Protein 2WB0 (pdb70)

Solvent-accessible surface area: 17204 Å² total; per-residue (Å²): 235,96,63,34,100,99,77,0,40,132,6,0,100,55,3,2,61,106,6,151,6,83,106,101,46,33,64,98,6,102,2,78,27,96,43,28,120,6,0,12,26,0,0,81,42,1,13,70,103,90,68,200,63,61,159,45,52,56,16,40,100,110,3,2,18,42,0,0,0,13,0,0,5,2,1,0,7,41,63,2,140,12,121,56,169,141,60,56,22,0,1,0,2,51,8,74,6,118,0,14,121,87,140,41,37,1,21,0,16,42,48,38,80,3,65,90,34,104,22,84,66,157,165,104,70,25,98,48,0,15,2,0,57,80,2,43,112,28,82,18,71,106,27,24,37,133,0,2,2,11,17,2,27,70,1,66,57,0,9,44,0,1,53,1,3,63,20,19,21,76,29,60,70,98,138,40,183,114,27,44,26,36,1,10,6,2,34,51,0,79,21,16,38,110,74,74,59,80,111,11,93,8,23,23,9,11,34,15,31,14,53,42,29,100,130,13,128,148,93,81,39,135,154,37,95,74,140,30,67,20,2,24,16,114,45,25,1,6,0,0,2,27,1,0,37,26,115,200,115,62,77,20,92,7,62,0,0,1,10,9,0,12,41,0,10,33,18,0,78,49,0,1,80,89,40,34,143,141,75,27,198,29,92,9,48,94,20,166,68,42,102,164,13,50,36,100,61,89,97,129,138,136,101,173,104,90,117,111,174,83,100,138,122,248

Structure (mmCIF, N/CA/C/O backbone):
data_2WB0
#
_entry.id   2WB0
#
_cell.length_a   78.290
_cell.length_b   76.660
_cell.length_c   64.690
_cell.angle_alpha   90.00
_cell.angle_beta   90.00
_cell.angle_gamma   90.00
#
_symmetry.space_group_name_H-M   'P 21 21 21'
#
loop_
_entity.id
_entity.type
_entity.pdbx_description
1 polymer 'E2A DNA-BINDING PROTEIN'
2 non-polymer 'ZINC ION'
3 water water
#
loop_
_atom_site.group_PDB
_atom_site.id
_atom_site.type_symbol
_atom_site.label_atom_id
_atom_site.label_alt_id
_atom_site.label_comp_id
_atom_site.label_asym_id
_atom_site.label_entity_id
_atom_site.label_seq_id
_atom_site.pdbx_PDB_ins_code
_atom_site.Cartn_x
_atom_site.Cartn_y
_atom_site.Cartn_z
_atom_site.occupancy
_atom_site.B_iso_or_equiv
_atom_site.auth_seq_id
_atom_site.auth_comp_id
_atom_site.auth_asym_id
_atom_site.auth_atom_id
_atom_site.pdbx_PDB_model_num
ATOM 1 N N . ILE A 1 4 ? 60.770 46.551 29.872 1.00 46.43 177 ILE X N 1
ATOM 2 C CA . ILE A 1 4 ? 60.077 46.775 28.580 1.00 46.15 177 ILE X CA 1
ATOM 3 C C . ILE A 1 4 ? 61.005 46.826 27.330 1.00 44.80 177 ILE X C 1
ATOM 4 O O . ILE A 1 4 ? 62.110 47.420 27.309 1.00 44.92 177 ILE X O 1
ATOM 9 N N . VAL A 1 5 ? 60.520 46.165 26.293 1.00 42.80 178 VAL X N 1
ATOM 10 C CA . VAL A 1 5 ? 61.218 46.017 25.016 1.00 40.50 178 VAL X CA 1
ATOM 11 C C . VAL A 1 5 ? 60.638 47.006 24.016 1.00 38.41 178 VAL X C 1
ATOM 12 O O . VAL A 1 5 ? 59.432 47.311 24.098 1.00 37.94 178 VAL X O 1
ATOM 16 N N . SER A 1 6 ? 61.495 47.563 23.144 1.00 34.66 179 SER X N 1
ATOM 17 C CA . SER A 1 6 ? 61.040 48.377 22.001 1.00 31.81 179 SER X CA 1
ATOM 18 C C . SER A 1 6 ? 60.024 47.567 21.154 1.00 29.55 179 SER X C 1
ATOM 19 O O . SER A 1 6 ? 60.176 46.379 20.966 1.00 27.74 179 SER X O 1
ATOM 22 N N . ALA A 1 7 ? 58.978 48.247 20.704 1.00 28.85 180 ALA X N 1
ATOM 23 C CA . ALA A 1 7 ? 58.037 47.705 19.732 1.00 27.36 180 ALA X CA 1
ATOM 24 C C . ALA A 1 7 ? 58.739 47.065 18.502 1.00 26.55 180 ALA X C 1
ATOM 25 O O . ALA A 1 7 ? 58.450 45.896 18.112 1.00 26.26 180 ALA X O 1
ATOM 27 N N . TRP A 1 8 ? 59.721 47.780 17.929 1.00 25.38 181 TRP X N 1
ATOM 28 C CA . TRP A 1 8 ? 60.510 47.220 16.837 1.00 24.78 181 TRP X CA 1
ATOM 29 C C . TRP A 1 8 ? 61.121 45.846 17.128 1.00 25.78 181 TRP X C 1
ATOM 30 O O . TRP A 1 8 ? 60.973 44.896 16.319 1.00 25.32 181 TRP X O 1
ATOM 41 N N . GLU A 1 9 ? 61.774 45.671 18.284 1.00 25.37 182 GLU X N 1
ATOM 42 C CA . GLU A 1 9 ? 62.324 44.364 18.550 1.00 25.91 182 GLU X CA 1
ATOM 43 C C . GLU A 1 9 ? 61.195 43.283 18.703 1.00 23.60 182 GLU X C 1
ATOM 44 O O . GLU A 1 9 ? 61.368 42.175 18.304 1.00 24.22 182 GLU X O 1
ATOM 50 N N . LYS A 1 10 ? 60.068 43.659 19.280 1.00 25.60 183 LYS X N 1
ATOM 51 C CA . LYS A 1 10 ? 58.972 42.702 19.508 1.00 25.59 183 LYS X CA 1
ATOM 52 C C . LYS A 1 10 ? 58.407 42.260 18.128 1.00 25.85 183 LYS X C 1
ATOM 53 O O . LYS A 1 10 ? 58.290 41.055 17.842 1.00 27.92 183 LYS X O 1
ATOM 59 N N . GLY A 1 11 ? 58.150 43.238 17.249 1.00 26.06 184 GLY X N 1
ATOM 60 C CA . GLY A 1 11 ? 57.807 42.976 15.827 1.00 23.07 184 GLY X CA 1
ATOM 61 C C . GLY A 1 11 ? 58.780 42.064 15.145 1.00 23.76 184 GLY X C 1
ATOM 62 O O . GLY A 1 11 ? 58.388 41.076 14.460 1.00 24.53 184 GLY X O 1
ATOM 63 N N . MET A 1 12 ? 60.069 42.377 15.275 1.00 22.50 185 MET X N 1
ATOM 64 C 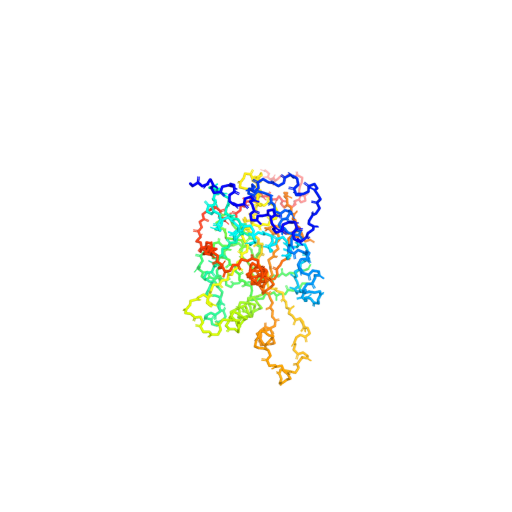CA . MET A 1 12 ? 61.088 41.623 14.565 1.00 22.94 185 MET X CA 1
ATOM 65 C C . MET A 1 12 ? 61.063 40.153 14.991 1.00 23.11 185 MET X C 1
ATOM 66 O O . MET A 1 12 ? 61.264 39.263 14.190 1.00 23.52 185 MET X O 1
ATOM 71 N N . GLU A 1 13 ? 60.876 39.918 16.281 1.00 23.86 186 GLU X N 1
ATOM 72 C CA . GLU A 1 13 ? 60.860 38.557 16.796 1.00 23.92 186 GLU X CA 1
ATOM 73 C C . GLU A 1 13 ? 59.719 37.713 16.187 1.00 22.39 186 GLU X C 1
ATOM 74 O O . GLU A 1 13 ? 59.950 36.573 15.693 1.00 23.43 186 GLU X O 1
ATOM 80 N N . ALA A 1 14 ? 58.538 38.281 16.219 1.00 22.33 187 ALA X N 1
ATOM 81 C CA . ALA A 1 14 ? 57.300 37.639 15.699 1.00 22.93 187 ALA X CA 1
ATOM 82 C C . ALA A 1 14 ? 57.493 37.335 14.210 1.00 23.04 187 ALA X C 1
ATOM 83 O O . ALA A 1 14 ? 57.213 36.193 13.731 1.00 24.28 187 ALA X O 1
ATOM 85 N N . ALA A 1 15 ? 58.090 38.295 13.488 1.00 23.34 188 ALA X N 1
ATOM 86 C CA . ALA A 1 15 ? 58.218 38.186 12.038 1.00 22.68 188 ALA X CA 1
ATOM 87 C C . ALA A 1 15 ? 59.235 37.118 11.735 1.00 23.58 188 ALA X C 1
ATOM 88 O O . ALA A 1 15 ? 59.042 36.265 10.863 1.00 21.58 188 ALA X O 1
ATOM 90 N N . ARG A 1 16 ? 60.317 37.084 12.501 1.00 24.59 189 ARG X N 1
ATOM 91 C CA . ARG A 1 16 ? 61.295 36.046 12.272 1.00 26.28 189 ARG X CA 1
ATOM 92 C C . ARG A 1 16 ? 60.745 34.646 12.614 1.00 24.46 189 ARG X C 1
ATOM 93 O O . ARG A 1 16 ? 61.020 33.685 11.905 1.00 25.34 189 ARG X O 1
ATOM 101 N N . ALA A 1 17 ? 59.943 34.552 13.661 1.00 25.71 190 ALA X N 1
ATOM 102 C CA . ALA A 1 17 ? 59.300 33.267 14.034 1.00 25.56 190 ALA X CA 1
ATOM 103 C C . ALA A 1 17 ? 58.488 32.702 12.840 1.00 24.91 190 ALA X C 1
ATOM 104 O O . ALA A 1 17 ? 58.634 31.551 12.4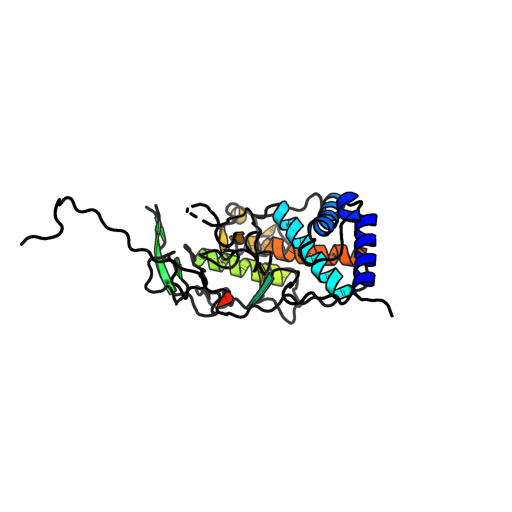21 1.00 24.22 190 ALA X O 1
ATOM 106 N N . LEU A 1 18 ? 57.638 33.570 12.279 1.00 24.15 191 LEU X N 1
ATOM 107 C CA . LEU A 1 18 ? 56.918 33.271 11.050 1.00 24.37 191 LEU X CA 1
ATOM 108 C C . LEU A 1 18 ? 57.791 32.891 9.903 1.00 23.77 191 LEU X C 1
ATOM 109 O O . LEU A 1 18 ? 57.563 31.888 9.234 1.00 25.26 191 LEU X O 1
ATOM 114 N N . MET A 1 19 ? 58.845 33.654 9.646 1.00 24.68 192 MET X N 1
ATOM 115 C CA . MET A 1 19 ? 59.667 33.422 8.480 1.00 23.09 192 MET X CA 1
ATOM 116 C C . MET A 1 19 ? 60.471 32.143 8.673 1.00 25.35 192 MET X C 1
ATOM 117 O O . MET A 1 19 ? 60.817 31.457 7.687 1.00 25.08 192 MET X O 1
ATOM 122 N N . ASP A 1 20 ? 60.810 31.840 9.935 1.00 25.47 193 ASP X N 1
ATOM 123 C CA . ASP A 1 20 ? 61.565 30.595 10.179 1.00 27.65 193 ASP X CA 1
ATOM 124 C C . ASP A 1 20 ? 60.604 29.411 9.912 1.00 27.65 193 ASP X C 1
ATOM 125 O O . ASP A 1 20 ? 60.907 28.550 9.104 1.00 29.45 193 ASP X O 1
ATOM 130 N N . LYS A 1 21 ? 59.443 29.424 10.573 1.00 28.69 194 LYS X N 1
ATOM 131 C CA . LYS A 1 21 ? 58.449 28.343 10.492 1.00 28.57 194 LYS X CA 1
ATOM 132 C C . LYS A 1 21 ? 58.039 28.051 9.050 1.00 29.45 194 LYS X C 1
ATOM 133 O O . LYS A 1 21 ? 57.863 26.891 8.649 1.00 30.20 194 LYS X O 1
ATOM 139 N N . TYR A 1 22 ? 57.910 29.098 8.243 1.00 28.72 195 TYR X N 1
ATOM 140 C CA . TYR A 1 22 ? 57.505 28.930 6.851 1.00 28.97 195 TYR X CA 1
ATOM 141 C C . TYR A 1 22 ? 58.643 28.904 5.839 1.00 29.91 195 TYR X C 1
ATOM 142 O O . TYR A 1 22 ? 58.411 29.005 4.626 1.00 29.47 195 TYR X O 1
ATOM 151 N N . HIS A 1 23 ? 59.877 28.725 6.344 1.00 30.25 196 HIS X N 1
ATOM 152 C CA . HIS A 1 23 ? 61.054 28.479 5.499 1.00 32.60 196 HIS X CA 1
ATOM 153 C C . HIS A 1 23 ? 61.218 29.537 4.430 1.00 32.07 196 HIS X C 1
ATOM 154 O O . HIS A 1 23 ? 61.424 29.215 3.254 1.00 31.85 196 HIS X O 1
ATOM 161 N N . VAL A 1 24 ? 61.085 30.813 4.817 1.00 32.12 197 VAL X N 1
ATOM 162 C CA . VAL A 1 24 ? 61.291 31.837 3.799 1.00 31.44 197 VAL X CA 1
ATOM 163 C C . VAL A 1 24 ? 62.774 31.944 3.444 1.00 32.10 197 VAL X C 1
ATOM 164 O O . VAL A 1 24 ? 63.642 31.754 4.314 1.00 31.47 197 VAL X O 1
ATOM 168 N N . ASP A 1 25 ? 63.031 32.229 2.163 1.00 32.11 198 ASP X N 1
ATOM 169 C CA . ASP A 1 25 ? 64.367 32.416 1.598 1.00 33.44 198 ASP X CA 1
ATOM 170 C C . ASP A 1 25 ? 65.380 33.131 2.523 1.00 32.96 198 ASP X C 1
ATOM 171 O O . ASP A 1 25 ? 65.032 34.095 3.210 1.00 31.64 198 ASP X O 1
ATOM 176 N N . ASN A 1 26 ? 66.638 32.703 2.526 1.00 33.18 199 ASN X N 1
ATOM 177 C CA . ASN A 1 26 ? 67.505 33.168 3.613 1.00 34.07 199 ASN X CA 1
ATOM 178 C C . ASN A 1 26 ? 67.860 34.656 3.493 1.00 32.93 199 ASN X C 1
ATOM 179 O O . ASN A 1 26 ? 67.986 35.350 4.506 1.00 33.66 199 ASN X O 1
ATOM 184 N N . ASP A 1 27 ? 68.042 35.115 2.267 1.00 31.93 200 ASP X N 1
ATOM 185 C CA . ASP A 1 27 ? 68.332 36.512 2.048 1.00 33.28 200 ASP X CA 1
ATOM 186 C C . ASP A 1 27 ? 67.180 37.408 2.475 1.00 31.45 200 ASP X C 1
ATOM 187 O O . ASP A 1 27 ? 67.387 38.427 3.160 1.00 31.74 200 ASP X O 1
ATOM 192 N N . LEU A 1 28 ? 65.963 37.011 2.100 1.00 29.59 201 LEU X N 1
ATOM 193 C CA . LEU A 1 28 ? 64.771 37.775 2.500 1.00 27.47 201 LEU X CA 1
ATOM 194 C C . LEU A 1 28 ? 64.738 37.823 4.023 1.00 26.43 201 LEU X C 1
ATOM 195 O O . LEU A 1 28 ? 64.461 38.852 4.593 1.00 24.50 201 LEU X O 1
ATOM 200 N N . LYS A 1 29 ? 65.084 36.715 4.683 1.00 26.32 202 LYS X N 1
ATOM 201 C CA . LYS A 1 29 ? 65.074 36.695 6.151 1.00 27.21 202 LYS X CA 1
ATOM 202 C C . LYS A 1 29 ? 66.142 37.624 6.726 1.00 26.49 202 LYS X C 1
ATOM 203 O O . LYS A 1 29 ? 65.878 38.352 7.661 1.00 26.15 202 LYS X O 1
ATOM 209 N N . ALA A 1 30 ? 67.340 37.543 6.156 1.00 27.75 203 ALA X N 1
ATOM 210 C CA . ALA A 1 30 ? 68.535 38.246 6.667 1.00 27.98 203 ALA X CA 1
ATOM 211 C C . ALA A 1 30 ? 68.279 39.741 6.591 1.00 28.36 203 ALA X C 1
ATOM 212 O O . ALA A 1 30 ? 68.613 40.508 7.512 1.00 28.92 203 ALA X O 1
ATOM 214 N N . ASN A 1 31 ? 67.680 40.150 5.469 1.00 27.27 204 ASN X N 1
ATOM 215 C CA . ASN A 1 31 ? 67.525 41.559 5.182 1.00 26.43 204 ASN X CA 1
ATOM 216 C C . ASN A 1 31 ? 66.275 42.191 5.740 1.00 25.15 204 ASN X C 1
ATOM 217 O O . ASN A 1 31 ? 66.177 43.407 5.744 1.00 24.49 204 ASN X O 1
ATOM 222 N N . PHE A 1 32 ? 65.326 41.392 6.237 1.00 23.50 205 PHE X N 1
ATOM 223 C CA . PHE A 1 32 ? 64.097 41.982 6.774 1.00 22.18 205 PHE X CA 1
ATOM 224 C C . PHE A 1 32 ? 64.353 42.851 8.033 1.00 21.98 205 PHE X C 1
ATOM 225 O O . PHE A 1 32 ? 65.044 42.415 8.974 1.00 21.26 205 PHE X O 1
ATOM 233 N N . LYS A 1 33 ? 63.754 44.036 8.089 1.00 19.59 206 LYS X N 1
ATOM 234 C CA . LYS A 1 33 ? 63.957 45.018 9.177 1.00 20.80 206 LYS X CA 1
ATOM 235 C C . LYS A 1 33 ? 62.633 45.638 9.599 1.00 18.89 206 LYS X C 1
ATOM 236 O O . LYS A 1 33 ? 62.595 46.712 10.205 1.00 20.17 206 LYS X O 1
ATOM 242 N N . LEU A 1 34 ? 61.532 44.936 9.322 1.00 19.20 207 LEU X N 1
ATOM 243 C CA . LEU A 1 34 ? 60.203 45.409 9.695 1.00 17.18 207 LEU X CA 1
ATOM 244 C C . LEU A 1 34 ? 59.910 46.819 9.147 1.00 16.15 207 LEU X C 1
ATOM 245 O O . LEU A 1 34 ? 59.181 47.568 9.742 1.00 15.35 207 LEU X O 1
ATOM 250 N N . LEU A 1 35 ? 60.496 47.179 8.012 1.00 14.33 208 LEU X N 1
ATOM 251 C CA . LEU A 1 35 ? 60.298 48.499 7.462 1.00 15.69 208 LEU X CA 1
ATOM 252 C C . LEU A 1 35 ? 59.073 48.512 6.549 1.00 16.71 208 LEU X C 1
ATOM 253 O O . LEU A 1 35 ? 58.713 47.471 6.011 1.00 17.55 208 LEU X O 1
ATOM 258 N N . PRO A 1 36 ? 58.467 49.689 6.364 1.00 18.70 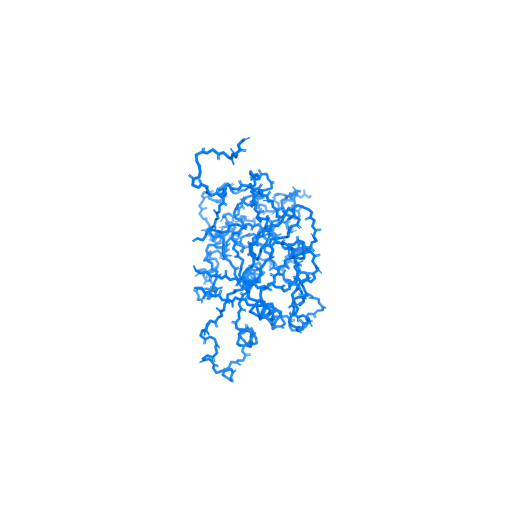209 PRO X N 1
ATOM 259 C CA . PRO A 1 36 ? 57.130 49.694 5.748 1.00 20.32 209 PRO X CA 1
ATOM 260 C C . PRO A 1 36 ? 57.092 49.148 4.312 1.00 20.57 209 PRO X C 1
ATOM 261 O O . PRO A 1 36 ? 56.106 48.542 3.953 1.00 20.65 209 PRO X O 1
ATOM 265 N N . ASP A 1 37 ? 58.155 49.301 3.523 1.00 21.39 210 ASP X N 1
ATOM 266 C CA . ASP A 1 37 ? 58.146 48.758 2.133 1.00 23.43 210 ASP X CA 1
ATOM 267 C C . ASP A 1 37 ? 58.624 47.299 2.040 1.00 21.64 210 ASP X C 1
ATOM 268 O O . ASP A 1 37 ? 58.675 46.692 0.958 1.00 21.20 210 ASP X O 1
ATOM 273 N N . GLN A 1 38 ? 59.024 46.734 3.180 1.00 20.14 211 GLN X N 1
ATOM 274 C CA . GLN A 1 38 ? 59.418 45.333 3.229 1.00 20.01 211 GLN X CA 1
ATOM 275 C C . GLN A 1 38 ? 58.234 44.378 3.332 1.00 20.78 211 GLN X C 1
ATOM 276 O O . GLN A 1 38 ? 57.837 43.935 4.455 1.00 21.07 211 GLN X O 1
ATOM 282 N N . VAL A 1 39 ? 57.701 44.035 2.169 1.00 20.42 212 VAL X N 1
ATOM 283 C CA . VAL A 1 39 ? 56.514 43.163 2.112 1.00 22.71 212 VAL X CA 1
ATOM 284 C C . VAL A 1 39 ? 56.779 41.772 1.500 1.00 21.40 212 VAL X C 1
ATOM 285 O O . VAL A 1 39 ? 56.101 40.793 1.861 1.00 20.93 212 VAL X O 1
ATOM 289 N N . GLU A 1 40 ? 57.803 41.682 0.670 1.00 21.57 213 GLU X N 1
ATOM 290 C CA . GLU A 1 40 ? 58.179 40.434 -0.005 1.00 22.29 213 GLU X CA 1
ATOM 291 C C . GLU A 1 40 ? 58.348 39.258 0.939 1.00 22.00 213 GLU X C 1
ATOM 292 O O . GLU A 1 40 ? 57.813 38.180 0.670 1.00 20.33 213 GLU X O 1
ATOM 298 N N . ALA A 1 41 ? 59.087 39.434 2.030 1.00 20.87 214 ALA X N 1
ATOM 299 C CA . ALA A 1 41 ? 59.265 38.315 2.992 1.00 19.89 214 ALA X CA 1
ATOM 300 C C . ALA A 1 41 ? 57.941 37.855 3.683 1.00 19.84 214 ALA X C 1
ATOM 301 O O . ALA A 1 41 ? 57.725 36.670 3.945 1.00 20.94 214 ALA X O 1
ATOM 303 N N . LEU A 1 42 ? 57.033 38.781 3.902 1.00 18.90 215 LEU X N 1
ATOM 304 C CA . LEU A 1 42 ? 55.782 38.468 4.518 1.00 19.50 215 LEU X CA 1
ATOM 305 C C . LEU A 1 42 ? 54.841 37.829 3.468 1.00 19.66 215 LEU X C 1
ATOM 306 O O . LEU A 1 42 ? 54.064 36.902 3.782 1.00 17.17 215 LEU X O 1
ATOM 311 N N . ALA A 1 43 ? 54.935 38.289 2.237 1.00 20.75 216 ALA X N 1
ATOM 312 C CA . ALA A 1 43 ? 54.194 37.645 1.151 1.00 21.39 216 ALA X CA 1
ATOM 313 C C . ALA A 1 43 ? 54.696 36.180 0.959 1.00 22.54 216 ALA X C 1
ATOM 314 O O . ALA A 1 43 ? 53.903 35.278 0.662 1.00 20.43 216 ALA X O 1
ATOM 316 N N . ALA A 1 44 ? 56.001 35.962 1.146 1.00 22.19 217 ALA X N 1
ATOM 317 C CA . ALA A 1 44 ? 56.587 34.602 1.040 1.00 22.54 217 ALA X CA 1
ATOM 318 C C . ALA A 1 44 ? 56.082 33.682 2.168 1.00 22.65 217 ALA X C 1
ATOM 319 O O . ALA A 1 44 ? 55.794 32.497 1.941 1.00 21.98 217 ALA X O 1
ATOM 321 N N . VAL A 1 45 ? 55.888 34.233 3.364 1.00 20.77 218 VAL X N 1
ATOM 322 C CA . VAL A 1 45 ? 55.177 33.497 4.399 1.00 20.90 218 VAL X CA 1
ATOM 323 C C . VAL A 1 45 ? 53.765 33.054 3.923 1.00 21.67 218 VAL X C 1
ATOM 324 O O . VAL A 1 45 ? 53.355 31.841 3.993 1.00 20.64 218 VAL X O 1
ATOM 328 N N . CYS A 1 46 ? 53.029 34.027 3.386 1.00 21.22 219 CYS X N 1
ATOM 329 C CA . CYS A 1 46 ? 51.663 33.748 3.032 1.00 20.04 219 CYS X CA 1
ATOM 330 C C . CYS A 1 46 ? 51.613 32.708 1.887 1.00 21.53 219 CYS X C 1
ATOM 331 O O . CYS A 1 46 ? 50.777 31.809 1.907 1.00 22.05 219 CYS X O 1
ATOM 334 N N . LYS A 1 47 ? 52.462 32.883 0.869 1.00 21.39 220 LYS X N 1
ATOM 335 C CA . LYS A 1 47 ? 52.438 32.025 -0.305 1.00 23.98 220 LYS X CA 1
ATOM 336 C C . LYS A 1 47 ? 52.803 30.606 0.133 1.00 24.54 220 LYS X C 1
ATOM 337 O O . LYS A 1 47 ? 52.204 29.613 -0.284 1.00 24.00 220 LYS X O 1
ATOM 343 N N . THR A 1 48 ? 53.790 30.506 1.016 1.00 24.28 221 THR X N 1
ATOM 344 C CA . THR A 1 48 ? 54.148 29.205 1.560 1.00 25.78 221 THR X CA 1
ATOM 345 C C . THR A 1 48 ? 52.969 28.548 2.308 1.00 25.06 221 THR X C 1
ATOM 346 O O . THR A 1 48 ? 52.680 27.346 2.078 1.00 23.79 221 THR X O 1
ATOM 350 N N . TRP A 1 49 ? 52.256 29.332 3.132 1.00 23.74 222 TRP X N 1
ATOM 351 C CA . TRP A 1 49 ? 51.105 28.809 3.876 1.00 24.11 222 TRP X CA 1
ATOM 352 C C . TRP A 1 49 ? 49.950 28.367 2.914 1.00 24.54 222 TRP X C 1
ATOM 353 O O . TRP A 1 49 ? 49.297 27.312 3.094 1.00 25.57 222 TRP X O 1
ATOM 364 N N . LEU A 1 50 ? 49.745 29.152 1.869 1.00 24.92 223 LEU X N 1
ATOM 365 C CA . LEU A 1 50 ? 48.798 28.801 0.793 1.00 25.00 223 LEU X CA 1
ATOM 366 C C . LEU A 1 50 ? 49.182 27.480 0.089 1.00 26.51 223 LEU X C 1
ATOM 367 O O . LEU A 1 50 ? 48.352 26.589 -0.008 1.00 26.61 223 LEU X O 1
ATOM 372 N N . ASN A 1 51 ? 50.422 27.395 -0.405 1.00 27.07 224 ASN X N 1
ATOM 373 C CA . ASN A 1 51 ? 50.980 26.224 -1.062 1.00 29.55 224 ASN X CA 1
ATOM 374 C C . ASN A 1 51 ? 50.751 24.985 -0.212 1.00 31.89 224 ASN X C 1
ATOM 375 O O . ASN A 1 51 ? 50.660 23.866 -0.735 1.00 32.09 224 ASN X O 1
ATOM 380 N N . GLU A 1 52 ? 50.649 25.203 1.102 1.00 34.23 225 GLU X N 1
ATOM 381 C CA . GLU A 1 52 ? 50.705 24.123 2.098 1.00 36.20 225 GLU X CA 1
ATOM 382 C C . GLU A 1 52 ? 49.290 23.779 2.569 1.00 36.41 225 GLU X C 1
ATOM 383 O O . GLU A 1 52 ? 48.897 22.596 2.614 1.00 37.46 225 GLU X O 1
ATOM 389 N N . GLU A 1 53 ? 48.499 24.805 2.846 1.00 35.84 226 GLU X N 1
ATOM 390 C CA . GLU A 1 53 ? 47.143 24.631 3.362 1.00 34.84 226 GLU X CA 1
ATOM 391 C C . GLU A 1 53 ? 45.987 24.863 2.361 1.00 33.53 226 GLU X C 1
ATOM 392 O O . GLU A 1 53 ? 44.836 24.492 2.634 1.00 32.27 226 GLU X O 1
ATOM 398 N N . HIS A 1 54 ? 46.260 25.477 1.215 1.00 31.61 227 HIS X N 1
ATOM 399 C CA . HIS A 1 54 ? 45.160 25.906 0.353 1.00 29.85 227 HIS X CA 1
ATOM 400 C C . HIS A 1 54 ? 45.500 25.823 -1.089 1.00 27.60 227 HIS X C 1
ATOM 401 O O . HIS A 1 54 ? 45.173 26.727 -1.878 1.00 25.51 227 HIS X O 1
ATOM 408 N N . ARG A 1 55 ? 46.070 24.695 -1.460 1.00 25.59 228 ARG X N 1
ATOM 409 C CA . ARG A 1 55 ? 46.523 24.499 -2.826 1.00 25.96 228 ARG X CA 1
ATOM 410 C C . ARG A 1 55 ? 45.443 24.588 -3.869 1.00 24.91 228 ARG X C 1
ATOM 411 O O . ARG A 1 55 ? 45.721 24.880 -5.030 1.00 23.43 228 ARG X O 1
ATOM 419 N N . GLY A 1 56 ? 44.227 24.298 -3.471 1.00 23.35 229 GLY X N 1
ATOM 420 C CA . GLY A 1 56 ? 43.177 24.301 -4.460 1.00 23.37 229 GLY X CA 1
ATOM 421 C C . GLY A 1 56 ? 42.425 25.620 -4.504 1.00 21.74 229 GLY X C 1
ATOM 422 O O . GLY A 1 56 ? 41.385 25.695 -5.147 1.00 21.44 229 GLY X O 1
ATOM 423 N N . LEU A 1 57 ? 42.964 26.680 -3.891 1.00 21.16 230 LEU X N 1
ATOM 424 C CA . LEU A 1 57 ? 42.178 27.947 -3.775 1.00 21.85 230 LEU X CA 1
ATOM 425 C C . LEU A 1 57 ? 41.911 28.448 -5.186 1.00 21.04 230 LEU X C 1
ATOM 426 O O . LEU A 1 57 ? 42.818 28.467 -5.974 1.00 20.44 230 LEU X O 1
ATOM 431 N N . GLN A 1 58 ? 40.675 28.834 -5.491 1.00 21.66 231 GLN X N 1
ATOM 432 C CA . GLN A 1 58 ? 40.286 29.325 -6.799 1.00 23.62 231 GLN X CA 1
ATOM 433 C C . GLN A 1 58 ? 40.178 30.856 -6.752 1.00 21.00 231 GLN X C 1
ATOM 434 O O . GLN A 1 58 ? 39.466 31.392 -5.909 1.00 23.46 231 GLN X O 1
ATOM 440 N N . LEU A 1 59 ? 40.945 31.546 -7.581 1.00 17.91 232 LEU X N 1
ATOM 441 C CA . LEU A 1 59 ? 40.880 33.018 -7.628 1.00 17.08 232 LEU X CA 1
ATOM 442 C C . LEU A 1 59 ? 39.995 33.371 -8.816 1.00 18.10 232 LEU X C 1
ATOM 443 O O . LEU A 1 59 ? 39.949 32.566 -9.776 1.00 18.65 232 LEU X O 1
ATOM 448 N N . THR A 1 60 ? 39.349 34.547 -8.804 1.00 15.62 233 THR X N 1
ATOM 449 C CA . THR A 1 60 ? 38.429 34.886 -9.908 1.00 15.96 233 THR X CA 1
ATOM 450 C C . THR A 1 60 ? 38.728 36.318 -10.280 1.00 15.76 233 THR X C 1
ATOM 451 O O . THR A 1 60 ? 38.536 37.221 -9.425 1.00 15.16 233 THR X O 1
ATOM 455 N N . PHE A 1 61 ? 39.261 36.512 -11.496 1.00 15.43 234 PHE X N 1
ATOM 456 C CA . PHE A 1 61 ? 39.746 37.845 -11.934 1.00 15.98 234 PHE X CA 1
ATOM 457 C C . PHE A 1 61 ? 40.747 38.443 -10.934 1.00 16.36 234 PHE X C 1
ATOM 458 O O . PHE A 1 61 ? 40.721 39.705 -10.664 1.00 19.19 234 PHE X O 1
ATOM 466 N N . THR A 1 62 ? 41.612 37.614 -10.392 1.00 14.70 235 THR X N 1
ATOM 467 C CA . THR A 1 62 ? 42.626 38.102 -9.474 1.00 13.34 235 THR X CA 1
ATOM 468 C C . THR A 1 62 ? 43.903 37.423 -9.924 1.00 14.66 235 THR X C 1
ATOM 469 O O . THR A 1 62 ? 43.865 36.236 -10.232 1.00 14.66 235 THR X O 1
ATOM 473 N N . SER A 1 63 ? 45.013 38.151 -9.980 1.00 14.21 236 SER X N 1
ATOM 474 C CA . SER A 1 63 ? 46.276 37.470 -10.312 1.00 15.91 236 SER X CA 1
ATOM 475 C C . SER A 1 63 ? 46.879 36.877 -9.070 1.00 16.18 236 SER X C 1
ATOM 476 O O . SER A 1 63 ? 46.673 37.409 -7.945 1.00 15.04 236 SER X O 1
ATOM 479 N N . ASN A 1 64 ? 47.567 35.755 -9.227 1.00 14.08 237 ASN X N 1
ATOM 480 C CA . ASN A 1 64 ? 48.191 35.077 -8.050 1.00 14.68 237 ASN X CA 1
ATOM 481 C C . ASN A 1 64 ? 49.107 36.005 -7.273 1.00 13.29 237 ASN X C 1
ATOM 482 O O . ASN A 1 64 ? 49.095 36.034 -6.049 1.00 12.74 237 ASN X O 1
ATOM 487 N N . LYS A 1 65 ? 49.876 36.794 -8.000 1.00 14.37 238 LYS X N 1
ATOM 488 C CA . LYS A 1 65 ? 50.826 37.727 -7.416 1.00 14.75 238 LYS X CA 1
ATOM 489 C C . LYS A 1 65 ? 50.104 38.762 -6.597 1.00 15.41 238 LYS X C 1
ATOM 490 O O . LYS A 1 65 ? 50.529 39.069 -5.461 1.00 16.50 238 LYS X O 1
ATOM 496 N N . THR A 1 66 ? 49.001 39.302 -7.145 1.00 15.60 239 THR X N 1
ATOM 497 C CA . THR A 1 66 ? 48.299 40.346 -6.427 1.00 14.77 239 THR X CA 1
ATOM 498 C C . THR A 1 66 ? 47.654 39.745 -5.185 1.00 15.13 239 THR X C 1
ATOM 499 O O . THR A 1 66 ? 47.652 40.388 -4.169 1.00 15.34 239 THR X O 1
ATOM 503 N N . PHE A 1 67 ? 47.089 38.541 -5.275 1.00 13.69 240 PHE X N 1
ATOM 504 C CA . PHE A 1 67 ? 46.473 37.947 -4.083 1.00 14.36 240 PHE X CA 1
ATOM 505 C C . PHE A 1 67 ? 47.528 37.811 -2.912 1.00 16.10 240 PHE X C 1
ATOM 506 O O . PHE A 1 67 ? 47.299 38.223 -1.733 1.00 15.31 240 PHE X O 1
ATOM 514 N N . VAL A 1 68 ? 48.675 37.250 -3.244 1.00 17.00 241 VAL X N 1
ATOM 515 C CA . VAL A 1 68 ? 49.743 37.047 -2.251 1.00 18.39 241 VAL X CA 1
ATOM 516 C C . VAL A 1 68 ? 50.304 38.360 -1.694 1.00 18.52 241 VAL X C 1
ATOM 517 O O . VAL A 1 68 ? 50.635 38.485 -0.479 1.00 18.21 241 VAL X O 1
ATOM 521 N N . THR A 1 69 ? 50.473 39.327 -2.580 1.00 19.07 242 THR X N 1
ATOM 522 C CA . THR A 1 69 ? 50.914 40.669 -2.139 1.00 20.08 242 THR X CA 1
ATOM 523 C C . THR A 1 69 ? 49.944 41.303 -1.162 1.00 18.64 242 THR X C 1
ATOM 524 O O . THR A 1 69 ? 50.360 41.907 -0.158 1.00 18.60 242 THR X O 1
ATOM 528 N N . MET A 1 70 ? 48.643 41.136 -1.422 1.00 17.28 243 MET X N 1
ATOM 529 C CA . MET A 1 70 ? 47.702 41.710 -0.499 1.00 15.16 243 MET X CA 1
ATOM 530 C C . MET A 1 70 ? 47.713 40.946 0.819 1.00 14.58 243 MET X C 1
ATOM 531 O O . MET A 1 70 ? 47.597 41.557 1.872 1.00 13.93 243 MET X O 1
ATOM 536 N N . MET A 1 71 ? 47.748 39.626 0.782 1.00 13.43 244 MET X N 1
ATOM 537 C CA . MET A 1 71 ? 47.899 38.923 2.041 1.00 14.70 244 MET X CA 1
ATOM 538 C C . MET A 1 71 ? 49.140 39.462 2.811 1.00 14.67 244 MET X C 1
ATOM 539 O O . MET A 1 71 ? 49.098 39.634 4.039 1.00 14.10 244 MET X O 1
ATOM 544 N N . GLY A 1 72 ? 50.217 39.683 2.068 1.00 13.52 245 GLY X N 1
ATOM 545 C CA . GLY A 1 72 ? 51.445 40.257 2.651 1.00 14.30 245 GLY X CA 1
ATOM 546 C C . GLY A 1 72 ? 51.200 41.571 3.372 1.00 14.33 245 GLY X C 1
ATOM 547 O O . GLY A 1 72 ? 51.679 41.793 4.502 1.00 15.57 245 GLY X O 1
ATOM 548 N N . ARG A 1 73 ? 50.459 42.463 2.749 1.00 14.57 246 ARG X N 1
ATOM 549 C CA . ARG A 1 73 ? 50.143 43.704 3.404 1.00 14.95 246 ARG X CA 1
ATOM 550 C C . ARG A 1 73 ? 49.284 43.513 4.654 1.00 15.98 246 ARG X C 1
ATOM 551 O O . ARG A 1 73 ? 49.422 44.255 5.653 1.00 16.07 246 ARG X O 1
ATOM 559 N N . PHE A 1 74 ? 48.334 42.580 4.589 1.00 15.35 247 PHE X N 1
ATOM 560 C CA . PHE A 1 74 ? 47.490 42.364 5.760 1.00 16.12 247 PHE X CA 1
ATOM 561 C C . PHE A 1 74 ? 48.300 41.745 6.877 1.00 14.95 247 PHE X C 1
ATOM 562 O O . PHE A 1 74 ? 48.113 42.107 8.010 1.00 17.10 247 PHE X O 1
ATOM 570 N N . LEU A 1 75 ? 49.201 40.839 6.546 1.00 17.10 248 LEU X N 1
ATOM 571 C CA . LEU A 1 75 ? 50.054 40.214 7.545 1.00 16.33 248 LEU X CA 1
ATOM 572 C C . LEU A 1 75 ? 50.945 41.287 8.181 1.00 16.98 248 LEU X C 1
ATOM 573 O O . LEU A 1 75 ? 51.063 41.408 9.404 1.00 17.09 248 LEU X O 1
ATOM 578 N N . GLN A 1 76 ? 51.544 42.087 7.328 1.00 16.28 249 GLN X N 1
ATOM 579 C CA . GLN A 1 76 ? 52.231 43.286 7.794 1.00 15.89 249 GLN X CA 1
ATOM 580 C C . GLN A 1 76 ? 51.422 44.128 8.753 1.00 15.59 249 GLN X C 1
ATOM 581 O O . GLN A 1 76 ? 51.930 44.563 9.791 1.00 15.97 249 GLN X O 1
ATOM 587 N N . ALA A 1 77 ? 50.167 44.387 8.437 1.00 14.57 250 ALA X N 1
ATOM 588 C CA . ALA A 1 77 ? 49.383 45.199 9.320 1.00 14.69 250 ALA X CA 1
ATOM 589 C C . ALA A 1 77 ? 49.168 44.527 10.685 1.00 16.37 250 ALA X C 1
ATOM 590 O O . ALA A 1 77 ? 49.093 45.222 11.728 1.00 15.95 250 ALA X O 1
ATOM 592 N N . TYR A 1 78 ? 48.998 43.204 10.666 1.00 17.50 251 TYR X N 1
ATOM 593 C CA . TYR A 1 78 ? 48.752 42.473 11.945 1.00 18.68 251 TYR X CA 1
ATOM 594 C C . TYR A 1 78 ? 50.022 42.443 12.790 1.00 20.38 251 TYR X C 1
ATOM 595 O O . TYR A 1 78 ? 49.969 42.648 14.014 1.00 19.89 251 TYR X O 1
ATOM 604 N N . LEU A 1 79 ? 51.152 42.273 12.139 1.00 19.74 252 LEU X N 1
ATOM 605 C CA . LEU A 1 79 ? 52.442 42.292 12.821 1.00 22.63 252 LEU X CA 1
ATOM 606 C C . LEU A 1 79 ? 52.737 43.647 13.446 1.00 22.89 252 LEU X C 1
ATOM 607 O O . LEU A 1 79 ? 53.104 43.726 14.624 1.00 21.25 252 LEU X O 1
ATOM 612 N N . GLN A 1 80 ? 52.496 44.727 12.698 1.00 21.59 253 GLN X N 1
ATOM 613 C CA . GLN A 1 80 ? 52.625 46.077 13.238 1.00 21.34 253 GLN X CA 1
ATOM 614 C C . GLN A 1 80 ? 51.687 46.302 14.435 1.00 23.42 253 GLN X C 1
ATOM 615 O O . GLN A 1 80 ? 52.123 46.809 15.493 1.00 23.41 253 GLN X O 1
ATOM 621 N N . SER A 1 81 ? 50.402 45.950 14.279 1.00 24.20 254 SER X N 1
ATOM 622 C CA . SER A 1 81 ? 49.462 46.010 15.384 1.00 26.29 254 SER X CA 1
ATOM 623 C C . SER A 1 81 ? 49.929 45.175 16.600 1.00 25.75 254 SER X C 1
ATOM 624 O O . SER A 1 81 ? 49.923 45.696 17.695 1.00 27.45 254 SER X O 1
ATOM 627 N N . PHE A 1 82 ? 50.363 43.927 16.391 1.00 25.44 255 PHE X N 1
ATOM 628 C CA . PHE A 1 82 ? 50.823 43.049 17.477 1.00 25.72 255 PHE X CA 1
ATOM 629 C C . PHE A 1 82 ? 51.929 43.760 18.282 1.00 27.09 255 PHE X C 1
ATOM 630 O O . PHE A 1 82 ? 51.865 43.883 19.544 1.00 25.59 255 PHE X O 1
ATOM 638 N N . ALA A 1 83 ? 52.945 44.181 17.526 1.00 26.14 256 ALA X N 1
ATOM 639 C CA . ALA A 1 83 ? 54.166 44.828 18.075 1.00 27.29 256 ALA X CA 1
ATOM 640 C C . ALA A 1 83 ? 53.973 46.268 18.575 1.00 27.22 256 ALA X C 1
ATOM 641 O O . ALA A 1 83 ? 54.839 46.807 19.274 1.00 28.29 256 ALA X O 1
ATOM 643 N N . GLU A 1 84 ? 52.874 46.883 18.186 1.00 27.71 257 GLU X N 1
ATOM 644 C CA . GLU A 1 84 ? 52.634 48.301 18.370 1.00 29.65 257 GLU X CA 1
ATOM 645 C C . GLU A 1 84 ? 53.680 49.187 17.682 1.00 29.68 257 GLU X C 1
ATOM 646 O O . GLU A 1 84 ? 54.143 50.213 18.255 1.00 28.44 257 GLU X O 1
ATOM 652 N N . VAL A 1 85 ? 54.068 48.790 16.471 1.00 26.86 258 VAL X N 1
ATOM 653 C CA . VAL A 1 85 ? 54.857 49.658 15.644 1.00 27.55 258 VAL X CA 1
ATOM 654 C C . VAL A 1 85 ? 53.988 50.298 14.585 1.00 29.05 258 VAL X C 1
ATOM 655 O O . VAL A 1 85 ? 53.166 49.619 14.023 1.00 29.64 258 VAL X O 1
ATOM 659 N N . THR A 1 86 ? 54.116 51.608 14.374 1.00 28.50 259 THR X N 1
ATOM 660 C CA . THR A 1 86 ? 53.434 52.289 13.262 1.00 27.58 259 THR X CA 1
ATOM 661 C C . THR A 1 86 ? 54.475 53.238 12.666 1.00 25.79 259 THR X C 1
ATOM 662 O O . THR A 1 86 ? 55.300 53.855 13.422 1.00 24.65 259 THR X O 1
ATOM 666 N N . TYR A 1 87 ? 54.477 53.334 11.337 1.00 21.68 260 TYR X N 1
ATOM 667 C CA . TYR A 1 87 ? 55.310 54.313 10.667 1.00 21.61 260 TYR X CA 1
ATOM 668 C C . TYR A 1 87 ? 54.342 55.334 10.122 1.00 21.08 260 TYR X C 1
ATOM 669 O O . TYR A 1 87 ? 53.489 55.014 9.289 1.00 20.00 260 TYR X O 1
ATOM 678 N N . LYS A 1 88 ? 54.458 56.568 10.585 1.00 21.11 261 LYS X N 1
ATOM 679 C CA . LYS A 1 88 ? 53.534 57.601 10.154 1.00 22.71 261 LYS X CA 1
ATOM 680 C C . LYS A 1 88 ? 53.579 57.752 8.639 1.00 21.47 261 LYS X C 1
ATOM 681 O O . LYS A 1 88 ? 54.644 57.689 8.046 1.00 23.01 261 LYS X O 1
ATOM 687 N N . HIS A 1 89 ? 52.426 57.898 8.001 1.00 21.98 262 HIS X N 1
ATOM 688 C CA . HIS A 1 89 ? 52.320 58.011 6.505 1.00 21.77 262 HIS X CA 1
ATOM 689 C C . HIS A 1 89 ? 52.592 56.725 5.707 1.00 21.80 262 HIS X C 1
ATOM 690 O O . HIS A 1 89 ? 52.674 56.751 4.450 1.00 21.03 262 HIS X O 1
ATOM 697 N N . HIS A 1 90 ? 52.756 55.618 6.430 1.00 19.66 263 HIS X N 1
ATOM 698 C CA . HIS A 1 90 ? 52.860 54.296 5.809 1.00 19.74 263 HIS X CA 1
ATOM 699 C C . HIS A 1 90 ? 51.759 53.347 6.350 1.00 18.15 263 HIS X C 1
ATOM 700 O O . HIS A 1 90 ? 52.048 52.346 6.982 1.00 18.83 263 HIS X O 1
ATOM 707 N N . GLU A 1 91 ? 50.516 53.616 6.005 1.00 17.04 264 GLU X N 1
ATOM 708 C CA . GLU A 1 91 ? 49.445 52.717 6.487 1.00 16.62 264 GLU X CA 1
ATOM 709 C C . GLU A 1 91 ? 49.709 51.398 5.753 1.00 15.56 264 GLU X C 1
ATOM 710 O O . GLU A 1 91 ? 49.909 51.424 4.582 1.00 15.77 264 GLU X O 1
ATOM 716 N N . PRO A 1 92 ? 49.783 50.256 6.457 1.00 16.79 265 PRO X N 1
ATOM 717 C CA . PRO A 1 92 ? 50.301 48.992 5.837 1.00 16.57 265 PRO X CA 1
ATOM 718 C C . PRO A 1 92 ? 49.337 48.309 4.861 1.00 15.67 265 PRO X C 1
ATOM 719 O O . PRO A 1 92 ? 49.808 47.696 3.889 1.00 15.85 265 PRO X O 1
ATOM 723 N N . THR A 1 93 ? 48.027 48.367 5.108 1.00 15.24 266 THR X N 1
ATOM 724 C CA . THR A 1 93 ? 47.124 47.568 4.187 1.00 15.51 266 THR X CA 1
ATOM 725 C C . THR A 1 93 ? 47.082 48.115 2.780 1.00 15.42 266 THR X C 1
ATOM 726 O O . THR A 1 93 ? 46.912 47.349 1.823 1.00 14.70 266 THR X O 1
ATOM 730 N N . GLY A 1 94 ? 47.174 49.439 2.662 1.00 13.81 267 GLY X N 1
ATOM 731 C CA . GLY A 1 94 ? 47.036 50.135 1.371 1.00 12.84 267 GLY X CA 1
ATOM 732 C C . GLY A 1 94 ? 45.599 50.093 0.895 1.00 13.99 267 GLY X C 1
ATOM 733 O O . GLY A 1 94 ? 45.353 50.141 -0.314 1.00 14.93 267 GLY X O 1
ATOM 734 N N . CYS A 1 95 ? 44.648 49.935 1.830 1.00 14.40 268 CYS X N 1
ATOM 735 C CA . CYS A 1 95 ? 43.240 49.776 1.516 1.00 14.64 268 CYS X CA 1
ATOM 736 C C . CYS A 1 95 ? 42.435 50.737 2.396 1.00 15.47 268 CYS X C 1
ATOM 737 O O . CYS A 1 95 ? 43.017 51.399 3.300 1.00 16.87 268 CYS X O 1
ATOM 740 N N . ALA A 1 96 ? 41.127 50.840 2.109 1.00 13.60 269 ALA X N 1
ATOM 741 C CA . ALA A 1 96 ? 40.129 51.633 2.880 1.00 13.87 269 ALA X CA 1
ATOM 742 C C . ALA A 1 96 ? 38.764 50.922 2.779 1.00 15.10 269 ALA X C 1
ATOM 743 O O . ALA A 1 96 ? 38.590 49.991 1.997 1.00 14.88 269 ALA X O 1
ATOM 745 N N . LEU A 1 97 ? 37.843 51.323 3.644 1.00 14.32 270 LEU X N 1
ATOM 746 C CA . LEU A 1 97 ? 36.523 50.824 3.683 1.00 15.25 270 LEU X CA 1
ATOM 747 C C . LEU A 1 97 ? 35.671 51.953 3.151 1.00 15.65 270 LEU X C 1
ATOM 748 O O . LEU A 1 97 ? 35.587 53.018 3.831 1.00 14.45 270 LEU X O 1
ATOM 753 N N . TRP A 1 98 ? 34.986 51.693 2.004 1.00 14.33 271 TRP X N 1
ATOM 754 C CA . TRP A 1 98 ? 34.159 52.701 1.388 1.00 15.77 271 TRP X CA 1
ATOM 755 C C . TRP A 1 98 ? 32.677 52.356 1.623 1.00 16.68 271 TRP X C 1
ATOM 756 O O . TRP A 1 98 ? 32.231 51.298 1.234 1.00 15.63 271 TRP X O 1
ATOM 767 N N . LEU A 1 99 ? 31.928 53.260 2.275 1.00 15.81 272 LEU X N 1
ATOM 768 C CA . LEU A 1 99 ? 30.504 53.039 2.532 1.00 16.11 272 LEU X CA 1
ATOM 769 C C . LEU A 1 99 ? 29.863 53.443 1.249 1.00 16.32 272 LEU X C 1
ATOM 770 O O . LEU A 1 99 ? 29.556 54.636 1.053 1.00 15.75 272 LEU X O 1
ATOM 775 N N . HIS A 1 100 ? 29.670 52.485 0.341 1.00 15.29 273 HIS X N 1
ATOM 776 C CA . HIS A 1 100 ? 29.482 52.858 -1.064 1.00 15.14 273 HIS X CA 1
ATOM 777 C C . HIS A 1 100 ? 28.073 53.298 -1.411 1.00 14.64 273 HIS X C 1
ATOM 778 O O . HIS A 1 100 ? 27.913 54.102 -2.304 1.00 15.47 273 HIS X O 1
ATOM 785 N N . ARG A 1 101 ? 27.052 52.707 -0.771 1.00 16.17 274 ARG X N 1
ATOM 786 C CA . ARG A 1 101 ? 25.631 52.980 -1.043 1.00 15.73 274 ARG X CA 1
ATOM 787 C C . ARG A 1 101 ? 25.254 52.743 -2.481 1.00 16.03 274 ARG X C 1
ATOM 788 O O . ARG A 1 101 ? 24.378 53.426 -3.048 1.00 15.65 274 ARG X O 1
ATOM 796 N N . CYS A 1 102 ? 25.946 51.798 -3.094 1.00 14.81 275 CYS X N 1
ATOM 797 C CA . CYS A 1 102 ? 25.682 51.435 -4.495 1.00 15.59 275 CYS X CA 1
ATOM 798 C C . CYS A 1 102 ? 24.743 50.234 -4.633 1.00 15.63 275 CYS X C 1
ATOM 799 O O . CYS A 1 102 ? 24.336 49.869 -5.755 1.00 14.43 275 CYS X O 1
ATOM 802 N N . ALA A 1 103 ? 24.372 49.628 -3.520 1.00 16.16 276 ALA X N 1
ATOM 803 C CA . ALA A 1 103 ? 23.356 48.562 -3.609 1.00 19.51 276 ALA X CA 1
ATOM 804 C C . ALA A 1 103 ? 22.119 48.870 -2.794 1.00 22.95 276 ALA X C 1
ATOM 805 O O . ALA A 1 103 ? 21.423 47.927 -2.421 1.00 27.52 276 ALA X O 1
ATOM 807 N N . GLU A 1 104 ? 21.842 50.120 -2.488 1.00 23.59 277 GLU X N 1
ATOM 808 C CA . GLU A 1 104 ? 20.721 50.489 -1.561 1.00 25.53 277 GLU X CA 1
ATOM 809 C C . GLU A 1 104 ? 19.477 50.892 -2.379 1.00 24.99 277 GLU X C 1
ATOM 810 O O . GLU A 1 104 ? 18.323 50.634 -1.977 1.00 25.57 277 GLU X O 1
ATOM 816 N N . ILE A 1 105 ? 19.710 51.587 -3.465 1.00 22.80 278 ILE X N 1
ATOM 817 C CA . ILE A 1 105 ? 18.631 52.110 -4.267 1.00 22.61 278 ILE X CA 1
ATOM 818 C C . ILE A 1 105 ? 18.713 51.522 -5.667 1.00 22.69 278 ILE X C 1
ATOM 819 O O . ILE A 1 105 ? 19.713 51.657 -6.384 1.00 21.24 278 ILE X O 1
ATOM 824 N N . GLU A 1 106 ? 17.605 50.936 -6.085 1.00 22.21 279 GLU X N 1
ATOM 825 C CA . GLU A 1 106 ? 17.539 50.328 -7.421 1.00 24.66 279 GLU X CA 1
ATOM 826 C C . GLU A 1 106 ? 17.943 51.267 -8.562 1.00 22.87 279 GLU X C 1
ATOM 827 O O . GLU A 1 106 ? 17.431 52.386 -8.681 1.00 24.34 279 GLU X O 1
ATOM 833 N N . GLY A 1 107 ? 18.923 50.827 -9.369 1.00 21.02 280 GLY X N 1
ATOM 834 C CA . GLY A 1 107 ? 19.405 51.573 -10.510 1.00 20.64 280 GLY X CA 1
ATOM 835 C C . GLY A 1 107 ? 20.337 52.700 -10.150 1.00 20.54 280 GLY X C 1
ATOM 836 O O . GLY A 1 107 ? 20.860 53.395 -11.039 1.00 22.24 280 GLY X O 1
ATOM 837 N N . GLU A 1 108 ? 20.551 52.936 -8.855 1.00 18.76 281 GLU X N 1
ATOM 838 C CA . GLU A 1 108 ? 21.345 54.102 -8.469 1.00 17.79 281 GLU X CA 1
ATOM 839 C C . GLU A 1 108 ? 22.772 53.720 -8.055 1.00 17.65 281 GLU X C 1
ATOM 840 O O . GLU A 1 108 ? 22.935 52.875 -7.148 1.00 14.91 281 GLU X O 1
ATOM 846 N N . LEU A 1 109 ? 23.781 54.346 -8.705 1.00 16.35 282 LEU X N 1
ATOM 847 C CA . LEU A 1 109 ? 25.182 54.265 -8.213 1.00 16.98 282 LEU X CA 1
ATOM 848 C C . LEU A 1 109 ? 25.674 55.587 -7.573 1.00 16.04 282 LEU X C 1
ATOM 849 O O . LEU A 1 109 ? 25.217 56.644 -7.963 1.00 17.11 282 LEU X O 1
ATOM 854 N N . LYS A 1 110 ? 26.528 55.495 -6.561 1.00 15.85 283 LYS X N 1
ATOM 855 C CA . LYS A 1 110 ? 27.232 56.686 -5.985 1.00 15.59 283 LYS X CA 1
ATOM 856 C C . LYS A 1 110 ? 28.741 56.521 -6.233 1.00 14.56 283 LYS X C 1
ATOM 857 O O . LYS A 1 110 ? 29.264 55.410 -6.163 1.00 15.22 283 LYS X O 1
ATOM 863 N N . CYS A 1 111 ? 29.432 57.608 -6.571 1.00 14.10 284 CYS X N 1
ATOM 864 C CA . CYS A 1 111 ? 30.871 57.573 -6.764 1.00 13.26 284 CYS X CA 1
ATOM 865 C C . CYS A 1 111 ? 31.624 57.794 -5.479 1.00 15.26 284 CYS X C 1
ATOM 866 O O . CYS A 1 111 ? 31.032 57.825 -4.408 1.00 16.49 284 CYS X O 1
ATOM 869 N N . LEU A 1 112 ? 32.946 57.928 -5.570 1.00 15.36 285 LEU X N 1
ATOM 870 C CA . LEU A 1 112 ? 33.791 58.115 -4.380 1.00 16.08 285 LEU X CA 1
ATOM 871 C C . LEU A 1 112 ? 33.523 59.408 -3.626 1.00 16.52 285 LEU X C 1
ATOM 872 O O . LEU A 1 112 ? 33.743 59.474 -2.426 1.00 18.08 285 LEU X O 1
ATOM 877 N N . HIS A 1 113 ? 32.956 60.380 -4.311 1.00 16.47 286 HIS X N 1
ATOM 878 C CA . HIS A 1 113 ? 32.520 61.601 -3.687 1.00 16.73 286 HIS X CA 1
ATOM 879 C C . HIS A 1 113 ? 31.358 61.370 -2.751 1.00 19.06 286 HIS X C 1
ATOM 880 O O . HIS A 1 113 ? 31.076 62.215 -1.889 1.00 18.30 286 HIS X O 1
ATOM 887 N N . GLY A 1 114 ? 30.661 60.254 -2.941 1.00 17.78 287 GLY X N 1
ATOM 888 C CA . GLY A 1 114 ? 29.459 59.917 -2.187 1.00 17.33 287 GLY X CA 1
ATOM 889 C C . GLY A 1 114 ? 28.178 60.496 -2.792 1.00 18.30 287 GLY X C 1
ATOM 890 O O . GLY A 1 114 ? 27.100 60.432 -2.194 1.00 17.41 287 GLY X O 1
ATOM 891 N N . SER A 1 115 ? 28.296 61.089 -3.966 1.00 16.77 288 SER X N 1
ATOM 892 C CA . SER A 1 115 ? 27.161 61.628 -4.688 1.00 18.28 288 SER X CA 1
ATOM 893 C C . SER A 1 115 ? 26.723 60.712 -5.800 1.00 18.73 288 SER X C 1
ATOM 894 O O . SER A 1 115 ? 27.503 59.892 -6.351 1.00 17.90 288 SER X O 1
ATOM 897 N N . ILE A 1 116 ? 25.443 60.787 -6.081 1.00 18.78 289 ILE X N 1
ATOM 898 C CA . ILE A 1 116 ? 24.924 59.962 -7.067 1.00 18.30 289 ILE X CA 1
ATOM 899 C C . ILE A 1 116 ? 25.604 60.217 -8.424 1.00 18.51 289 ILE X C 1
ATOM 900 O O . ILE A 1 116 ? 25.964 61.377 -8.729 1.00 19.02 289 ILE X O 1
ATOM 905 N N . MET A 1 117 ? 25.764 59.145 -9.212 1.00 15.94 290 MET X N 1
ATOM 906 C CA . MET A 1 117 ? 26.336 59.211 -10.549 1.00 17.90 290 MET X CA 1
ATOM 907 C C . MET A 1 117 ? 25.287 59.489 -11.626 1.00 19.28 290 MET X C 1
ATOM 908 O O . MET A 1 117 ? 24.216 58.916 -11.604 1.00 20.18 290 MET X O 1
ATOM 913 N N . ILE A 1 118 ? 25.655 60.373 -12.565 1.00 20.55 291 ILE X N 1
ATOM 914 C CA . ILE A 1 118 ? 24.741 60.847 -13.586 1.00 20.15 291 ILE X CA 1
ATOM 915 C C . ILE A 1 118 ? 24.671 59.909 -14.766 1.00 21.65 291 ILE X C 1
ATOM 916 O O . ILE A 1 118 ? 25.692 59.402 -15.212 1.00 20.96 291 ILE X O 1
ATOM 921 N N . ASN A 1 119 ? 23.479 59.690 -15.328 1.00 22.30 292 ASN X N 1
ATOM 922 C CA . ASN A 1 119 ? 23.363 58.829 -16.499 1.00 24.79 292 ASN X CA 1
ATOM 923 C C . ASN A 1 119 ? 23.955 59.505 -17.734 1.00 25.12 292 ASN X C 1
ATOM 924 O O . ASN A 1 119 ? 23.804 60.663 -17.890 1.00 25.82 292 ASN X O 1
ATOM 929 N N . LYS A 1 120 ? 24.614 58.740 -18.605 1.00 26.62 293 LYS X N 1
ATOM 930 C CA . LYS A 1 120 ? 25.281 59.228 -19.835 1.00 28.57 293 LYS X CA 1
ATOM 931 C C . LYS A 1 120 ? 25.052 58.169 -20.916 1.00 29.78 293 LYS X C 1
ATOM 932 O O . LYS A 1 120 ? 24.991 56.973 -20.624 1.00 28.27 293 LYS X O 1
ATOM 938 N N . GLU A 1 121 ? 25.016 58.607 -22.168 1.00 31.43 294 GLU X N 1
ATOM 939 C CA . GLU A 1 121 ? 25.164 57.649 -23.257 1.00 33.69 294 GLU X CA 1
ATOM 940 C C . GLU A 1 121 ? 26.664 57.480 -23.608 1.00 33.34 294 GLU X C 1
ATOM 941 O O . GLU A 1 121 ? 27.414 58.457 -23.659 1.00 34.64 294 GLU X O 1
ATOM 947 N N . HIS A 1 122 ? 27.120 56.249 -23.784 1.00 32.18 295 HIS X N 1
ATOM 948 C CA . HIS A 1 122 ? 28.526 56.014 -24.082 1.00 32.44 295 HIS X CA 1
ATOM 949 C C . HIS A 1 122 ? 28.625 55.170 -25.350 1.00 34.73 295 HIS X C 1
ATOM 950 O O . HIS A 1 122 ? 28.244 54.009 -25.329 1.00 32.91 295 HIS X O 1
ATOM 957 N N . VAL A 1 123 ? 29.118 55.765 -26.452 1.00 38.28 296 VAL X N 1
ATOM 958 C CA . VAL A 1 123 ? 29.229 55.028 -27.739 1.00 40.81 296 VAL X CA 1
ATOM 959 C C . VAL A 1 123 ? 30.657 54.533 -27.917 1.00 43.08 296 VAL X C 1
ATOM 960 O O . VAL A 1 123 ? 31.593 55.336 -27.894 1.00 43.38 296 VAL X O 1
ATOM 964 N N . ILE A 1 124 ? 30.824 53.214 -28.038 1.00 46.42 297 ILE X N 1
ATOM 965 C CA . ILE A 1 124 ? 32.153 52.574 -28.179 1.00 49.43 297 ILE X CA 1
ATOM 966 C C . ILE A 1 124 ? 32.308 51.980 -29.597 1.00 51.17 297 ILE X C 1
ATOM 967 O O . ILE A 1 124 ? 31.302 51.738 -30.276 1.00 51.46 297 ILE X O 1
ATOM 972 N N . GLU A 1 125 ? 33.559 51.775 -30.042 1.00 53.60 298 GLU X N 1
ATOM 973 C CA . GLU A 1 125 ? 33.858 51.092 -31.323 1.00 54.87 298 GLU X CA 1
ATOM 974 C C . GLU A 1 125 ? 35.053 50.140 -31.256 1.00 55.41 298 GLU X C 1
ATOM 975 O O . GLU A 1 125 ? 36.162 50.474 -31.698 1.00 56.33 298 GLU X O 1
ATOM 981 N N . GLN A 1 157 ? 30.531 49.875 -33.905 1.00 54.86 330 GLN X N 1
ATOM 982 C CA . GLN A 1 157 ? 29.889 50.842 -33.002 1.00 55.17 330 GLN X CA 1
ATOM 983 C C . GLN A 1 157 ? 28.871 50.217 -32.000 1.00 54.56 330 GLN X C 1
ATOM 984 O O . GLN A 1 157 ? 27.854 49.672 -32.416 1.00 54.84 330 GLN X O 1
ATOM 990 N N . ILE A 1 158 ? 29.177 50.309 -30.698 1.00 53.67 331 ILE X N 1
ATOM 991 C CA . ILE A 1 158 ? 28.336 49.837 -29.571 1.00 53.50 331 ILE X CA 1
ATOM 992 C C . ILE A 1 158 ? 27.697 51.056 -28.835 1.00 52.74 331 ILE X C 1
ATOM 993 O O . ILE A 1 158 ? 28.393 52.040 -28.561 1.00 52.70 331 ILE X O 1
ATOM 998 N N . SER A 1 159 ? 26.402 50.995 -28.519 1.00 51.28 332 SER X N 1
ATOM 999 C CA . SER A 1 159 ? 25.728 52.092 -27.798 1.00 49.78 332 SER X CA 1
ATOM 1000 C C . SER A 1 159 ? 25.416 51.703 -26.355 1.00 48.30 332 SER X C 1
ATOM 1001 O O . SER A 1 159 ? 24.518 50.890 -26.095 1.00 48.75 332 SER X O 1
ATOM 1004 N N . ASN A 1 160 ? 26.150 52.262 -25.402 1.00 45.84 333 ASN X N 1
ATOM 1005 C CA . ASN A 1 160 ? 25.830 51.994 -24.008 1.00 43.30 333 ASN X CA 1
ATOM 1006 C C . ASN A 1 160 ? 24.995 53.162 -23.511 1.00 41.55 333 ASN X C 1
ATOM 1007 O O . ASN A 1 160 ? 25.572 54.207 -23.149 1.00 42.00 333 ASN X O 1
ATOM 1012 N N . THR A 1 161 ? 23.673 53.005 -23.442 1.00 37.36 334 THR X N 1
ATOM 1013 C CA . THR A 1 161 ? 22.798 54.111 -23.012 1.00 35.06 334 THR X CA 1
ATOM 1014 C C . THR A 1 161 ? 22.578 54.158 -21.493 1.00 33.12 334 THR X C 1
ATOM 1015 O O . THR A 1 161 ? 21.808 54.964 -20.965 1.00 31.81 334 THR X O 1
ATOM 1019 N N . ASP A 1 162 ? 23.267 53.276 -20.791 1.00 29.61 335 ASP X N 1
ATOM 1020 C CA . ASP A 1 162 ? 23.116 53.187 -19.355 1.00 27.12 335 ASP X CA 1
ATOM 1021 C C . ASP A 1 162 ? 24.456 53.438 -18.621 1.00 24.56 335 ASP X C 1
ATOM 1022 O O . ASP A 1 162 ? 24.670 52.885 -17.531 1.00 23.89 335 ASP X O 1
ATOM 1027 N N . ALA A 1 163 ? 25.343 54.260 -19.202 1.00 20.41 336 ALA X N 1
ATOM 1028 C CA . ALA A 1 163 ? 26.602 54.624 -18.522 1.00 18.59 336 ALA X CA 1
ATOM 1029 C C . ALA A 1 163 ? 26.380 55.627 -17.385 1.00 18.08 336 ALA X C 1
ATOM 1030 O O . ALA A 1 163 ? 25.307 56.246 -17.281 1.00 17.67 336 ALA X O 1
ATOM 1032 N N . ARG A 1 164 ? 27.357 55.710 -16.466 1.00 17.59 337 ARG X N 1
ATOM 1033 C CA . ARG A 1 164 ? 27.227 56.532 -15.258 1.00 17.12 337 ARG X CA 1
ATOM 1034 C C . ARG A 1 164 ? 28.562 57.181 -15.101 1.00 16.83 337 ARG X C 1
ATOM 1035 O O . ARG A 1 164 ? 29.596 56.496 -15.181 1.00 16.18 337 ARG X O 1
ATOM 1043 N N . CYS A 1 165 ? 28.552 58.465 -14.817 1.00 17.23 338 CYS X N 1
ATOM 1044 C CA . CYS A 1 165 ? 29.756 59.243 -14.535 1.00 15.29 338 CYS X CA 1
ATOM 1045 C C . CYS A 1 165 ? 29.712 59.932 -13.137 1.00 16.18 338 CYS X C 1
ATOM 1046 O O . CYS A 1 165 ? 28.632 60.127 -12.535 1.00 16.16 338 CYS X O 1
ATOM 1049 N N . CYS A 1 166 ? 30.885 60.291 -12.621 1.00 14.96 339 CYS X N 1
ATOM 1050 C CA . CYS A 1 166 ? 31.008 61.123 -11.402 1.00 16.95 339 CYS X CA 1
ATOM 1051 C C . CYS A 1 166 ? 30.244 62.443 -11.704 1.00 16.55 339 CYS X C 1
ATOM 1052 O O . CYS A 1 166 ? 30.290 62.893 -12.835 1.00 15.65 339 CYS X O 1
ATOM 1055 N N . VAL A 1 167 ? 29.518 63.050 -10.746 1.00 15.51 340 VAL X N 1
ATOM 1056 C CA . VAL A 1 167 ? 28.743 64.272 -11.146 1.00 14.17 340 VAL X CA 1
ATOM 1057 C C . VAL A 1 167 ? 29.643 65.399 -11.677 1.00 15.92 340 VAL X C 1
ATOM 1058 O O . VAL A 1 167 ? 29.230 66.203 -12.546 1.00 17.20 340 VAL X O 1
ATOM 1062 N N . HIS A 1 168 ? 30.895 65.421 -11.217 1.00 15.40 341 HIS X N 1
ATOM 1063 C CA . HIS A 1 168 ? 31.834 66.467 -11.619 1.00 16.00 341 HIS X CA 1
ATOM 1064 C C . HIS A 1 168 ? 32.282 66.299 -13.053 1.00 16.56 341 HIS X C 1
ATOM 1065 O O . HIS A 1 168 ? 32.841 67.237 -13.632 1.00 17.84 341 HIS X O 1
ATOM 1072 N N . ASP A 1 169 ? 31.947 65.165 -13.636 1.00 16.42 342 ASP X N 1
ATOM 1073 C CA . ASP A 1 169 ? 32.164 64.916 -15.064 1.00 18.37 342 ASP X CA 1
ATOM 1074 C C . ASP A 1 169 ? 30.945 65.083 -15.916 1.00 19.27 342 ASP X C 1
ATOM 1075 O O . ASP A 1 169 ? 30.987 64.709 -17.092 1.00 19.26 342 ASP X O 1
ATOM 1080 N N . ALA A 1 170 ? 29.837 65.622 -15.356 1.00 20.10 343 ALA X N 1
ATOM 1081 C CA . ALA A 1 170 ? 28.532 65.488 -16.064 1.00 20.31 343 ALA X CA 1
ATOM 1082 C C . ALA A 1 170 ? 28.494 66.218 -17.428 1.00 19.82 343 ALA X C 1
ATOM 1083 O O . ALA A 1 170 ? 27.791 65.807 -18.352 1.00 21.78 343 ALA X O 1
ATOM 1085 N N . ALA A 1 171 ? 29.337 67.219 -17.585 1.00 22.37 344 ALA X N 1
ATOM 1086 C CA . ALA A 1 171 ? 29.431 67.950 -18.864 1.00 22.87 344 ALA X CA 1
ATOM 1087 C C . ALA A 1 171 ? 30.624 67.480 -19.758 1.00 24.07 344 ALA X C 1
ATOM 1088 O O . ALA A 1 171 ? 30.886 68.064 -20.790 1.00 24.51 344 ALA X O 1
ATOM 1090 N N . CYS A 1 172 ? 31.341 66.431 -19.340 1.00 23.13 345 CYS X N 1
ATOM 1091 C CA . CYS A 1 172 ? 32.429 65.840 -20.113 1.00 22.48 345 CYS X CA 1
ATOM 1092 C C . CYS A 1 172 ? 31.826 64.754 -21.016 1.00 23.36 345 CYS X C 1
ATOM 1093 O O . CYS A 1 172 ? 30.777 64.184 -20.692 1.00 23.06 345 CYS X O 1
ATOM 1096 N N . PRO A 1 173 ? 32.478 64.451 -22.148 1.00 23.52 346 PRO X N 1
ATOM 1097 C CA . PRO A 1 173 ? 32.141 63.211 -22.875 1.00 24.25 346 PRO X CA 1
ATOM 1098 C C . PRO A 1 173 ? 32.188 62.031 -21.902 1.00 23.41 346 PRO X C 1
ATOM 1099 O O . PRO A 1 173 ? 32.959 62.087 -20.972 1.00 21.58 346 PRO X O 1
ATOM 1103 N N . ALA A 1 174 ? 31.391 60.982 -22.144 1.00 22.32 347 ALA X N 1
ATOM 1104 C CA . ALA A 1 174 ? 31.482 59.769 -21.355 1.00 23.48 347 ALA X CA 1
ATOM 1105 C C . ALA A 1 174 ? 32.907 59.233 -21.337 1.00 21.89 347 ALA X C 1
ATOM 1106 O O . ALA A 1 174 ? 33.584 59.179 -22.368 1.00 21.42 347 ALA X O 1
ATOM 1108 N N . ASN A 1 175 ? 33.378 58.859 -20.156 1.00 23.27 348 ASN X N 1
ATOM 1109 C CA . ASN A 1 175 ? 34.700 58.229 -19.940 1.00 25.00 348 ASN X CA 1
ATOM 1110 C C . ASN A 1 175 ? 35.866 59.211 -20.139 1.00 26.60 348 ASN X C 1
ATOM 1111 O O . ASN A 1 175 ? 37.026 58.800 -20.355 1.00 25.72 348 ASN X O 1
ATOM 1116 N N . GLN A 1 176 ? 35.561 60.501 -20.006 1.00 25.56 349 GLN X N 1
ATOM 1117 C CA . GLN A 1 176 ? 36.616 61.468 -19.880 1.00 27.13 349 GLN X CA 1
ATOM 1118 C C . GLN A 1 176 ? 36.459 62.096 -18.527 1.00 26.49 349 GLN X C 1
ATOM 1119 O O . GLN A 1 176 ? 35.333 62.183 -17.993 1.00 26.99 349 GLN X O 1
ATOM 1125 N N . PHE A 1 177 ? 37.578 62.484 -17.946 1.00 25.31 350 PHE X N 1
ATOM 1126 C CA . PHE A 1 177 ? 37.540 62.908 -16.572 1.00 24.48 350 PHE X CA 1
ATOM 1127 C C . PHE A 1 177 ? 38.020 64.347 -16.405 1.00 24.63 350 PHE X C 1
ATOM 1128 O O . PHE A 1 177 ? 39.068 64.737 -16.932 1.00 24.86 350 PHE X O 1
ATOM 1136 N N . SER A 1 178 ? 37.238 65.123 -15.680 1.00 23.48 351 SER X N 1
ATOM 1137 C CA . SER A 1 178 ? 37.602 66.498 -15.324 1.00 22.86 351 SER X CA 1
ATOM 1138 C C . SER A 1 178 ? 38.633 66.522 -14.199 1.00 23.54 351 SER X C 1
ATOM 1139 O O . SER A 1 178 ? 38.830 65.505 -13.507 1.00 23.12 351 SER X O 1
ATOM 1142 N N . GLY A 1 179 ? 39.203 67.714 -13.942 1.00 22.32 352 GLY X N 1
ATOM 1143 C CA . GLY A 1 179 ? 40.143 67.940 -12.833 1.00 21.43 352 GLY X CA 1
ATOM 1144 C C . GLY A 1 179 ? 39.500 67.813 -11.457 1.00 21.79 352 GLY X C 1
ATOM 1145 O O . GLY A 1 179 ? 40.177 67.818 -10.439 1.00 21.86 352 GLY X O 1
ATOM 1146 N N . LYS A 1 180 ? 38.179 67.680 -11.416 1.00 20.61 353 LYS X N 1
ATOM 1147 C CA . LYS A 1 180 ? 37.509 67.483 -10.123 1.00 20.44 353 LYS X CA 1
ATOM 1148 C C . LYS A 1 180 ? 36.930 66.082 -9.987 1.00 18.65 353 LYS X C 1
ATOM 1149 O O . LYS A 1 180 ? 36.246 65.788 -8.991 1.00 19.19 353 LYS X O 1
ATOM 1155 N N . SER A 1 181 ? 37.179 65.233 -10.976 1.00 16.37 354 SER X N 1
ATOM 1156 C CA . SER A 1 181 ? 36.640 63.859 -10.964 1.00 16.10 354 SER X CA 1
ATOM 1157 C C . SER A 1 181 ? 37.263 63.024 -9.866 1.00 17.00 354 SER X C 1
ATOM 1158 O O . SER A 1 181 ? 38.372 63.321 -9.423 1.00 14.74 354 SER X O 1
ATOM 1161 N N . CYS A 1 182 ? 36.538 61.970 -9.424 1.00 16.85 355 CYS X N 1
ATOM 1162 C CA . CYS A 1 182 ? 37.114 60.907 -8.591 1.00 16.67 355 CYS X CA 1
ATOM 1163 C C . CYS A 1 182 ? 37.643 59.774 -9.476 1.00 16.76 355 CYS X C 1
ATOM 1164 O O . CYS A 1 182 ? 38.295 58.860 -8.963 1.00 17.78 355 CYS X O 1
ATOM 1167 N N . GLY A 1 183 ? 37.390 59.851 -10.791 1.00 16.73 356 GLY X N 1
ATOM 1168 C CA . GLY A 1 183 ? 37.901 58.886 -11.772 1.00 15.02 356 GLY X CA 1
ATOM 1169 C C . GLY A 1 183 ? 36.999 57.657 -11.962 1.00 17.27 356 GLY X C 1
ATOM 1170 O O . GLY A 1 183 ? 37.345 56.736 -12.682 1.00 15.61 356 GLY X O 1
ATOM 1171 N N . MET A 1 184 ? 35.869 57.608 -11.265 1.00 16.50 357 MET X N 1
ATOM 1172 C CA . MET A 1 184 ? 34.949 56.486 -11.393 1.00 18.17 357 MET X CA 1
ATOM 1173 C C . MET A 1 184 ? 34.008 56.739 -12.580 1.00 17.59 357 MET X C 1
ATOM 1174 O O . MET A 1 184 ? 33.482 57.857 -12.769 1.00 19.38 357 MET X O 1
ATOM 1179 N N . PHE A 1 185 ? 33.786 55.695 -13.363 1.00 17.27 358 PHE X N 1
ATOM 1180 C CA . PHE A 1 185 ? 32.908 55.709 -14.546 1.00 17.73 358 PHE X CA 1
ATOM 1181 C C . PHE A 1 185 ? 32.501 54.272 -14.832 1.00 17.68 358 PHE X C 1
ATOM 1182 O O . PHE A 1 185 ? 33.360 53.340 -14.785 1.00 17.78 358 PHE X O 1
ATOM 1190 N N . PHE A 1 186 ? 31.227 54.061 -15.101 1.00 17.31 359 PHE X N 1
ATOM 1191 C CA . PHE A 1 186 ? 30.743 52.746 -15.514 1.00 17.98 359 PHE X CA 1
ATOM 1192 C C . PHE A 1 186 ? 30.116 52.827 -16.894 1.00 19.03 359 PHE X C 1
ATOM 1193 O O . PHE A 1 186 ? 29.205 53.625 -17.131 1.00 17.20 359 PHE X O 1
ATOM 1201 N N . SER A 1 187 ? 30.662 52.048 -17.835 1.00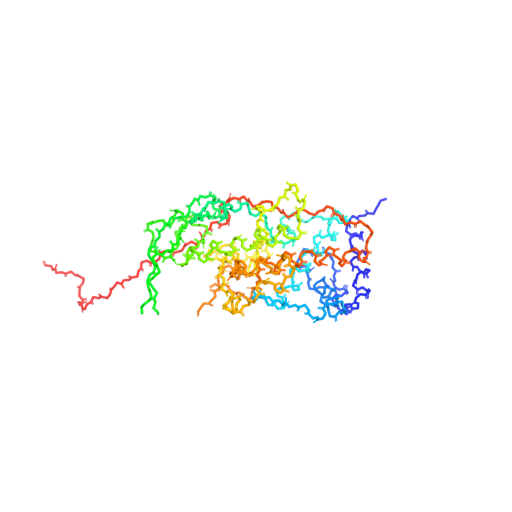 18.99 360 SER X N 1
ATOM 1202 C CA . SER A 1 187 ? 30.074 51.961 -19.190 1.00 20.50 360 SER X CA 1
ATOM 1203 C C . SER A 1 187 ? 28.720 51.325 -19.045 1.00 20.76 360 SER X C 1
ATOM 1204 O O . SER A 1 187 ? 27.767 51.637 -19.777 1.00 17.70 360 SER X O 1
ATOM 1207 N N . GLU A 1 188 ? 28.611 50.452 -18.051 1.00 21.12 361 GLU X N 1
ATOM 1208 C CA . GLU A 1 188 ? 27.317 49.814 -17.858 1.00 24.20 361 GLU X CA 1
ATOM 1209 C C . GLU A 1 188 ? 26.825 49.795 -16.410 1.00 23.29 361 GLU X C 1
ATOM 1210 O O . GLU A 1 188 ? 27.249 48.978 -15.598 1.00 24.09 361 GLU X O 1
ATOM 1216 N N . GLY A 1 189 ? 25.899 50.695 -16.118 1.00 22.88 362 GLY X N 1
ATOM 1217 C CA . GLY A 1 189 ? 25.490 50.988 -14.747 1.00 21.35 362 GLY X CA 1
ATOM 1218 C C . GLY A 1 189 ? 24.760 49.807 -14.147 1.00 21.96 362 GLY X C 1
ATOM 1219 O O . GLY A 1 189 ? 24.923 49.494 -12.973 1.00 20.47 362 GLY X O 1
ATOM 1220 N N . ALA A 1 190 ? 23.918 49.153 -14.955 1.00 19.90 363 ALA X N 1
ATOM 1221 C CA . ALA A 1 190 ? 23.232 47.980 -14.442 1.00 20.28 363 ALA X CA 1
ATOM 1222 C C . ALA A 1 190 ? 24.209 46.873 -14.018 1.00 19.23 363 ALA X C 1
ATOM 1223 O O . ALA A 1 190 ? 24.044 46.243 -12.974 1.00 19.11 363 ALA X O 1
ATOM 1225 N N . LYS A 1 191 ? 25.200 46.601 -14.861 1.00 19.52 364 LYS X N 1
ATOM 1226 C CA . LYS A 1 191 ? 26.219 45.625 -14.524 1.00 19.50 364 LYS X CA 1
ATOM 1227 C C . LYS A 1 191 ? 27.026 46.059 -13.248 1.00 17.24 364 LYS X C 1
ATOM 1228 O O . LYS A 1 191 ? 27.404 45.208 -12.440 1.00 17.32 364 LYS X O 1
ATOM 1234 N N . ALA A 1 192 ? 27.358 47.354 -13.128 1.00 16.45 365 ALA X N 1
ATOM 1235 C CA . ALA A 1 192 ? 28.025 47.848 -11.923 1.00 15.35 365 ALA X CA 1
ATOM 1236 C C . ALA A 1 192 ? 27.175 47.539 -10.717 1.00 15.26 365 ALA X C 1
ATOM 1237 O O . ALA A 1 192 ? 27.702 47.081 -9.697 1.00 14.90 365 ALA X O 1
ATOM 1239 N N . GLN A 1 193 ? 25.869 47.812 -10.798 1.00 15.12 366 GLN X N 1
ATOM 1240 C CA . GLN A 1 193 ? 25.096 47.584 -9.602 1.00 15.44 366 GLN X CA 1
ATOM 1241 C C . GLN A 1 193 ? 25.060 46.091 -9.267 1.00 15.32 366 GLN X C 1
ATOM 1242 O O . GLN A 1 193 ? 25.143 45.721 -8.122 1.00 16.87 366 GLN X O 1
ATOM 1248 N N . VAL A 1 194 ? 24.955 45.237 -10.259 1.00 15.18 367 VAL X N 1
ATOM 1249 C CA . VAL A 1 194 ? 25.047 43.780 -9.956 1.00 14.46 367 VAL X CA 1
ATOM 1250 C C . VAL A 1 194 ? 26.299 43.464 -9.132 1.00 13.49 367 VAL X C 1
ATOM 1251 O O . VAL A 1 194 ? 26.218 42.754 -8.144 1.00 13.94 367 VAL X O 1
ATOM 1255 N N . ALA A 1 195 ? 27.471 44.004 -9.517 1.00 14.96 368 ALA X N 1
ATOM 1256 C CA . ALA A 1 195 ? 28.745 43.722 -8.786 1.00 13.80 368 ALA X CA 1
ATOM 1257 C C . ALA A 1 195 ? 28.786 44.259 -7.343 1.00 13.61 368 ALA X C 1
ATOM 1258 O O . ALA A 1 195 ? 29.406 43.646 -6.414 1.00 12.79 368 ALA X O 1
ATOM 1260 N N . PHE A 1 196 ? 28.184 45.422 -7.131 1.00 13.95 369 PHE X N 1
ATOM 1261 C CA . PHE A 1 196 ? 28.029 45.882 -5.752 1.00 15.40 369 PHE X CA 1
ATOM 1262 C C . PHE A 1 196 ? 27.042 45.029 -4.939 1.00 14.73 369 PHE X C 1
ATOM 1263 O O . PHE A 1 196 ? 27.257 44.801 -3.757 1.00 15.03 369 PHE X O 1
ATOM 1271 N N . LYS A 1 197 ? 25.974 44.559 -5.582 1.00 14.49 370 LYS X N 1
ATOM 1272 C CA . LYS A 1 197 ? 25.049 43.664 -4.862 1.00 14.04 370 LYS X CA 1
ATOM 1273 C C . LYS A 1 197 ? 25.760 42.375 -4.490 1.00 14.09 370 LYS X C 1
ATOM 1274 O O . LYS A 1 197 ? 25.478 41.774 -3.436 1.00 15.03 370 LYS X O 1
ATOM 1280 N N . GLN A 1 198 ? 26.633 41.925 -5.398 1.00 13.09 371 GLN X N 1
ATOM 1281 C CA . GLN A 1 198 ? 27.397 40.681 -5.222 1.00 13.26 371 GLN X CA 1
ATOM 1282 C C . GLN A 1 198 ? 28.301 40.802 -4.007 1.00 12.74 371 GLN X C 1
ATOM 1283 O O . GLN A 1 198 ? 28.321 39.886 -3.191 1.00 12.78 371 GLN X O 1
ATOM 1289 N N . ILE A 1 199 ? 29.028 41.920 -3.860 1.00 12.42 372 ILE X N 1
ATOM 1290 C CA . ILE A 1 199 ? 29.975 41.983 -2.729 1.00 14.14 372 ILE X CA 1
ATOM 1291 C C . ILE A 1 199 ? 29.204 42.085 -1.400 1.00 14.28 372 ILE X C 1
ATOM 1292 O O . ILE A 1 199 ? 29.574 41.443 -0.400 1.00 15.48 372 ILE X O 1
ATOM 1297 N N . LYS A 1 200 ? 28.138 42.868 -1.412 1.00 16.64 373 LYS X N 1
ATOM 1298 C CA . LYS A 1 200 ? 27.296 43.010 -0.236 1.00 17.73 373 LYS X CA 1
ATOM 1299 C C . LYS A 1 200 ? 26.693 41.652 0.176 1.00 17.75 373 LYS X C 1
ATOM 1300 O O . LYS A 1 200 ? 26.800 41.256 1.335 1.00 19.15 373 LYS X O 1
ATOM 1306 N N . ALA A 1 201 ? 26.240 40.856 -0.779 1.00 18.10 374 ALA X N 1
ATOM 1307 C CA . ALA A 1 201 ? 25.752 39.507 -0.455 1.00 17.00 374 ALA X CA 1
ATOM 1308 C C . ALA A 1 201 ? 26.841 38.538 0.017 1.00 17.18 374 ALA X C 1
ATOM 1309 O O . ALA A 1 201 ? 26.608 37.606 0.817 1.00 15.43 374 ALA X O 1
ATOM 1311 N N . PHE A 1 202 ? 28.024 38.667 -0.565 1.00 15.39 375 PHE X N 1
ATOM 1312 C CA . PHE A 1 202 ? 29.131 37.816 -0.204 1.00 15.72 375 PHE X CA 1
ATOM 1313 C C . PHE A 1 202 ? 29.474 38.090 1.267 1.00 16.29 375 PHE X C 1
ATOM 1314 O O . PHE A 1 202 ? 29.703 37.167 2.065 1.00 16.16 375 PHE X O 1
ATOM 1322 N N . MET A 1 203 ? 29.487 39.373 1.616 1.00 16.31 376 MET X N 1
ATOM 1323 C CA . MET A 1 203 ? 29.815 39.779 2.998 1.00 18.45 376 MET X CA 1
ATOM 1324 C C . MET A 1 203 ? 28.711 39.298 3.969 1.00 18.92 376 MET X C 1
ATOM 1325 O O . MET A 1 203 ? 29.032 38.876 5.067 1.00 19.16 376 MET X O 1
ATOM 1330 N N . GLN A 1 204 ? 27.442 39.430 3.564 1.00 20.97 377 GLN X N 1
ATOM 1331 C CA . GLN A 1 204 ? 26.299 38.971 4.392 1.00 22.02 377 GLN X CA 1
ATOM 1332 C C . GLN A 1 204 ? 26.434 37.445 4.614 1.00 22.10 377 GLN X C 1
ATOM 1333 O O . GLN A 1 204 ? 26.144 36.944 5.686 1.00 20.24 377 GLN X O 1
ATOM 1339 N N . ALA A 1 205 ? 26.931 36.711 3.629 1.00 22.44 378 ALA X N 1
ATOM 1340 C CA . ALA A 1 205 ? 27.099 35.264 3.810 1.00 21.92 378 ALA X CA 1
ATOM 1341 C C . ALA A 1 205 ? 28.284 34.923 4.706 1.00 23.56 378 ALA X C 1
ATOM 1342 O O . ALA A 1 205 ? 28.286 33.893 5.407 1.00 21.85 378 ALA X O 1
ATOM 1344 N N . LEU A 1 206 ? 29.325 35.743 4.670 1.00 21.57 379 LEU X N 1
ATOM 1345 C CA . LEU A 1 206 ? 30.477 35.411 5.502 1.00 22.46 379 LEU X CA 1
ATOM 1346 C C . LEU A 1 206 ? 30.262 35.909 6.946 1.00 21.98 379 LEU X C 1
ATOM 1347 O O . LEU A 1 206 ? 30.823 35.313 7.892 1.00 22.53 379 LEU X O 1
ATOM 1352 N N . TYR A 1 207 ? 29.508 36.998 7.076 1.00 19.72 380 TYR X N 1
ATOM 1353 C CA . TYR A 1 207 ? 29.230 37.639 8.368 1.00 22.27 380 TYR X CA 1
ATOM 1354 C C . TYR A 1 207 ? 27.709 37.780 8.593 1.00 22.56 380 TYR X C 1
ATOM 1355 O O . TYR A 1 207 ? 27.161 38.928 8.655 1.00 23.57 380 TYR X O 1
ATOM 1364 N N . PRO A 1 208 ? 27.015 36.632 8.677 1.00 25.07 381 PRO X N 1
ATOM 1365 C CA . PRO A 1 208 ? 25.549 36.704 8.696 1.00 27.72 381 PRO X CA 1
ATOM 1366 C C . PRO A 1 208 ? 25.000 37.476 9.920 1.00 29.25 381 PRO X C 1
ATOM 1367 O O . PRO A 1 208 ? 23.896 38.018 9.837 1.00 31.13 381 PRO X O 1
ATOM 1371 N N . ASN A 1 209 ? 25.792 37.600 10.985 1.00 29.99 382 ASN X N 1
ATOM 1372 C CA . ASN A 1 209 ? 25.335 38.278 12.224 1.00 31.72 382 ASN X CA 1
ATOM 1373 C C . ASN A 1 209 ? 26.044 39.584 12.549 1.00 32.47 382 ASN X C 1
ATOM 1374 O O . ASN A 1 209 ? 26.024 40.018 13.706 1.00 32.22 382 ASN X O 1
ATOM 1379 N N . ALA A 1 210 ? 26.641 40.207 11.522 1.00 31.25 383 ALA X N 1
ATOM 1380 C CA . ALA A 1 210 ? 27.342 41.466 11.645 1.00 31.61 383 ALA X CA 1
ATOM 1381 C C . ALA A 1 210 ? 26.452 42.548 12.175 1.00 32.36 383 ALA X C 1
ATOM 1382 O O . ALA A 1 210 ? 25.321 42.711 11.700 1.00 32.79 383 ALA X O 1
ATOM 1384 N N . GLN A 1 211 ? 26.994 43.270 13.155 1.00 33.13 384 GLN X N 1
ATOM 1385 C CA . GLN A 1 211 ? 26.416 44.470 13.710 1.00 33.51 384 GLN X CA 1
ATOM 1386 C C . GLN A 1 211 ? 26.712 45.568 12.714 1.00 32.01 384 GLN X C 1
ATOM 1387 O O . GLN A 1 211 ? 25.881 46.422 12.487 1.00 31.40 384 GLN X O 1
ATOM 1393 N N . THR A 1 212 ? 27.912 45.551 12.126 1.00 29.93 385 THR X N 1
ATOM 1394 C CA . THR A 1 212 ? 28.347 46.639 11.250 1.00 29.56 385 THR X CA 1
ATOM 1395 C C . THR A 1 212 ? 29.162 46.069 10.065 1.00 27.90 385 THR X C 1
ATOM 1396 O O . THR A 1 212 ? 29.730 44.977 10.151 1.00 27.44 385 THR X O 1
ATOM 1400 N N . GLY A 1 213 ? 29.174 46.816 8.968 1.00 28.15 386 GLY X N 1
ATOM 1401 C CA . GLY A 1 213 ? 30.167 46.596 7.894 1.00 25.47 386 GLY X CA 1
ATOM 1402 C C . GLY A 1 213 ? 29.664 46.004 6.607 1.00 24.28 386 GLY X C 1
ATOM 1403 O O . GLY A 1 213 ? 30.434 45.957 5.658 1.00 21.49 386 GLY X O 1
ATOM 1404 N N . HIS A 1 214 ? 28.393 45.566 6.562 1.00 22.15 387 HIS X N 1
ATOM 1405 C CA . HIS A 1 214 ? 27.835 44.931 5.394 1.00 22.83 387 HIS X CA 1
ATOM 1406 C C . HIS A 1 214 ? 27.693 45.881 4.206 1.00 20.69 387 HIS X C 1
ATOM 1407 O O . HIS A 1 214 ? 27.612 45.432 3.069 1.00 20.50 387 HIS X O 1
ATOM 1414 N N . GLY A 1 215 ? 27.632 47.170 4.508 1.00 19.36 388 GLY X N 1
ATOM 1415 C CA . GLY A 1 215 ? 27.571 48.233 3.499 1.00 18.62 388 GLY X CA 1
ATOM 1416 C C . GLY A 1 215 ? 28.942 48.806 3.110 1.00 16.23 388 GLY X C 1
ATOM 1417 O O . GLY A 1 215 ? 29.004 49.712 2.327 1.00 17.09 388 GLY X O 1
ATOM 1418 N N . HIS A 1 216 ? 30.022 48.361 3.722 1.00 17.23 389 HIS X N 1
ATOM 1419 C CA . HIS A 1 216 ? 31.374 48.854 3.369 1.00 16.48 389 HIS X CA 1
ATOM 1420 C C . HIS A 1 216 ? 32.055 47.998 2.308 1.00 16.33 389 HIS X C 1
ATOM 1421 O O . HIS A 1 216 ? 31.997 46.775 2.370 1.00 16.65 389 HIS X O 1
ATOM 1428 N N . LEU A 1 217 ? 32.790 48.628 1.378 1.00 15.65 390 LEU X N 1
ATOM 1429 C CA . LEU A 1 217 ? 33.575 47.830 0.454 1.00 13.52 390 LEU X CA 1
ATOM 1430 C C . LEU A 1 217 ? 35.052 47.972 0.886 1.00 14.55 390 LEU X C 1
ATOM 1431 O O . LEU A 1 217 ? 35.586 49.084 0.958 1.00 13.48 390 LEU X O 1
ATOM 1436 N N . LEU A 1 218 ? 35.713 46.844 1.098 1.00 12.68 391 LEU X N 1
ATOM 1437 C CA . LEU A 1 218 ? 37.132 46.866 1.311 1.00 13.56 391 LEU X CA 1
ATOM 1438 C C . LEU A 1 218 ? 37.749 47.005 -0.060 1.00 12.57 391 LEU X C 1
ATOM 1439 O O . LEU A 1 218 ? 37.545 46.137 -0.934 1.00 12.78 391 LEU X O 1
ATOM 1444 N N . MET A 1 219 ? 38.506 48.067 -0.233 1.00 14.32 392 MET X N 1
ATOM 1445 C CA . MET A 1 219 ? 39.105 48.413 -1.546 1.00 13.17 392 MET X CA 1
ATOM 1446 C C . MET A 1 219 ? 40.529 48.849 -1.385 1.00 13.46 392 MET X C 1
ATOM 1447 O O . MET A 1 219 ? 40.896 49.476 -0.371 1.00 14.62 392 MET X O 1
ATOM 1452 N N . PRO A 1 220 ? 41.361 48.618 -2.410 1.00 14.28 393 PRO X N 1
ATOM 1453 C CA . PRO A 1 220 ? 42.711 49.152 -2.318 1.00 13.50 393 PRO X CA 1
ATOM 1454 C C . PRO A 1 220 ? 42.779 50.633 -2.702 1.00 13.89 393 PRO X C 1
ATOM 1455 O O . PRO A 1 220 ? 42.064 51.055 -3.631 1.00 13.47 393 PRO X O 1
ATOM 1459 N N . LEU A 1 221 ? 43.662 51.372 -2.006 1.00 13.26 394 LEU X N 1
ATOM 1460 C CA . LEU A 1 221 ? 44.015 52.741 -2.327 1.00 13.93 394 LEU X CA 1
ATOM 1461 C C . LEU A 1 221 ? 45.311 52.790 -3.096 1.00 13.60 394 LEU X C 1
ATOM 1462 O O . LEU A 1 221 ? 45.609 53.841 -3.727 1.00 12.97 394 LEU X O 1
ATOM 1467 N N . ARG A 1 222 ? 46.048 51.657 -3.120 1.00 13.66 395 ARG X N 1
ATOM 1468 C CA . ARG A 1 222 ? 47.358 51.670 -3.777 1.00 13.66 395 ARG X CA 1
ATOM 1469 C C . ARG A 1 222 ? 47.576 50.468 -4.633 1.00 14.88 395 ARG X C 1
ATOM 1470 O O . ARG A 1 222 ? 47.285 49.336 -4.227 1.00 13.68 395 ARG X O 1
ATOM 1478 N N . CYS A 1 223 ? 48.071 50.710 -5.832 1.00 15.03 396 CYS X N 1
ATOM 1479 C CA . CYS A 1 223 ? 48.526 49.631 -6.685 1.00 14.81 396 CYS X CA 1
ATOM 1480 C C . CYS A 1 223 ? 50.080 49.696 -6.559 1.00 16.77 396 CYS X C 1
ATOM 1481 O O . CYS A 1 223 ? 50.576 50.239 -5.600 1.00 18.10 396 CYS X O 1
ATOM 1484 N N . GLU A 1 224 ? 50.840 49.130 -7.488 1.00 17.40 397 GLU X N 1
ATOM 1485 C CA . GLU A 1 224 ? 52.311 49.212 -7.416 1.00 20.16 397 GLU X CA 1
ATOM 1486 C C . GLU A 1 224 ? 52.771 50.618 -7.655 1.00 18.81 397 GLU X C 1
ATOM 1487 O O . GLU A 1 224 ? 53.742 51.074 -7.029 1.00 17.47 397 GLU X O 1
ATOM 1493 N N . CYS A 1 225 ? 52.035 51.344 -8.528 1.00 17.24 398 CYS X N 1
ATOM 1494 C CA . CYS A 1 225 ? 52.461 52.675 -8.925 1.00 17.58 398 CYS X CA 1
ATOM 1495 C C . CYS A 1 225 ? 52.540 53.683 -7.785 1.00 18.91 398 CYS X C 1
ATOM 1496 O O . CYS A 1 225 ? 53.415 54.546 -7.821 1.00 20.05 398 CYS X O 1
ATOM 1499 N N . ASN A 1 226 ? 51.597 53.648 -6.829 1.00 16.89 399 ASN X N 1
ATOM 1500 C CA . ASN A 1 226 ? 51.682 54.526 -5.683 1.00 18.53 399 ASN X CA 1
ATOM 1501 C C . ASN A 1 226 ? 51.804 53.760 -4.382 1.00 19.42 399 ASN X C 1
ATOM 1502 O O . ASN A 1 226 ? 51.242 54.186 -3.365 1.00 17.38 399 ASN X O 1
ATOM 1507 N N . SER A 1 227 ? 52.469 52.629 -4.407 1.00 20.88 400 SER X N 1
ATOM 1508 C CA . SER A 1 227 ? 52.587 51.866 -3.135 1.00 26.07 400 SER X CA 1
ATOM 1509 C C . SER A 1 227 ? 53.471 52.627 -2.128 1.00 27.10 400 SER X C 1
ATOM 1510 O O . SER A 1 227 ? 53.268 52.473 -0.910 1.00 27.00 400 SER X O 1
ATOM 1513 N N . LYS A 1 228 ? 54.440 53.431 -2.617 1.00 26.67 401 LYS X N 1
ATOM 1514 C CA . LYS A 1 228 ? 55.218 54.292 -1.673 1.00 27.63 401 LYS X CA 1
ATOM 1515 C C . LYS A 1 228 ? 54.720 55.730 -1.584 1.00 27.04 401 LYS X C 1
ATOM 1516 O O . LYS A 1 228 ? 54.470 56.348 -2.626 1.00 26.18 401 LYS X O 1
ATOM 1522 N N . PRO A 1 229 ? 54.629 56.286 -0.337 1.00 29.02 402 PRO X N 1
ATOM 1523 C CA . PRO A 1 229 ? 54.100 57.645 -0.144 1.00 29.66 402 PRO X CA 1
ATOM 1524 C C . PRO A 1 229 ? 54.872 58.777 -0.893 1.00 30.68 402 PRO X C 1
ATOM 1525 O O . PRO A 1 229 ? 54.263 59.794 -1.283 1.00 30.60 402 PRO X O 1
ATOM 1529 N N . GLY A 1 230 ? 56.176 58.593 -1.110 1.00 30.27 403 GLY X N 1
ATOM 1530 C CA . GLY A 1 230 ? 56.918 59.523 -1.948 1.00 29.6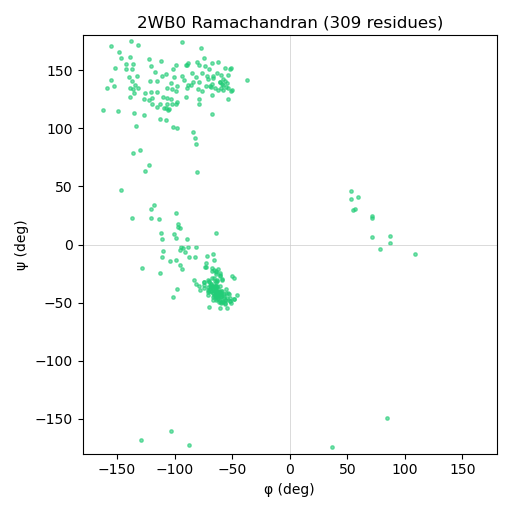9 403 GLY X CA 1
ATOM 1531 C C . GLY A 1 230 ? 57.134 59.069 -3.403 1.00 29.56 403 GLY X C 1
ATOM 1532 O O . GLY A 1 230 ? 58.094 59.520 -4.064 1.00 29.76 403 GLY X O 1
ATOM 1533 N N . HIS A 1 231 ? 56.247 58.224 -3.955 1.00 27.69 404 HIS X N 1
ATOM 1534 C CA . HIS A 1 231 ? 56.359 57.857 -5.373 1.00 26.60 404 HIS X CA 1
ATOM 1535 C C . HIS A 1 231 ? 56.358 59.113 -6.248 1.00 27.02 404 HIS X C 1
ATOM 1536 O O . HIS A 1 231 ? 55.769 60.143 -5.859 1.00 26.62 404 HIS X O 1
ATOM 1543 N N . ALA A 1 232 ? 56.996 59.041 -7.424 1.00 26.76 405 ALA X N 1
ATOM 1544 C CA . ALA A 1 232 ? 56.957 60.171 -8.338 1.00 27.86 405 ALA X CA 1
ATOM 1545 C C . ALA A 1 232 ? 55.457 60.401 -8.656 1.00 27.73 405 ALA X C 1
ATOM 1546 O O . ALA A 1 232 ? 54.761 59.428 -8.915 1.00 28.87 405 ALA X O 1
ATOM 1548 N N . PRO A 1 233 ? 54.987 61.671 -8.626 1.00 28.46 406 PRO X N 1
ATOM 1549 C CA . PRO A 1 233 ? 53.609 62.031 -9.014 1.00 27.75 406 PRO X CA 1
ATOM 1550 C C . PRO A 1 233 ? 53.315 61.504 -10.398 1.00 26.28 406 PRO X C 1
ATOM 1551 O O . PRO A 1 233 ? 54.212 61.479 -11.245 1.00 26.30 406 PRO X O 1
ATOM 1555 N N . PHE A 1 234 ? 52.070 61.098 -10.634 1.00 23.16 407 PHE X N 1
ATOM 1556 C CA . PHE A 1 234 ? 51.654 60.701 -11.973 1.00 21.22 407 PHE X CA 1
ATOM 1557 C C . PHE A 1 234 ? 50.259 61.240 -12.248 1.00 18.85 407 PHE X C 1
ATOM 1558 O O . PHE A 1 234 ? 49.511 61.607 -11.341 1.00 19.01 407 PHE X O 1
ATOM 1566 N N . LEU A 1 235 ? 49.911 61.297 -13.522 1.00 19.97 408 LEU X N 1
ATOM 1567 C CA . LEU A 1 235 ? 48.659 61.959 -13.874 1.00 19.01 408 LEU X CA 1
ATOM 1568 C C . LEU A 1 235 ? 47.547 60.923 -13.942 1.00 18.87 408 LEU X C 1
ATOM 1569 O O . LEU A 1 235 ? 47.803 59.725 -13.832 1.00 17.99 408 LEU X O 1
ATOM 1574 N N . GLY A 1 236 ? 46.308 61.358 -14.139 1.00 18.75 409 GLY X N 1
ATOM 1575 C CA . GLY A 1 236 ? 45.175 60.402 -14.251 1.00 16.31 409 GLY X CA 1
ATOM 1576 C C . GLY A 1 236 ? 44.633 59.992 -12.895 1.00 17.33 409 GLY X C 1
ATOM 1577 O O . GLY A 1 236 ? 44.683 60.764 -11.898 1.00 16.48 409 GLY X O 1
ATOM 1578 N N . ARG A 1 237 ? 44.134 58.766 -12.834 1.00 14.95 410 ARG X N 1
ATOM 1579 C CA . ARG A 1 237 ? 43.381 58.357 -11.631 1.00 14.02 410 ARG X CA 1
ATOM 1580 C C . ARG A 1 237 ? 44.403 58.083 -10.514 1.00 12.61 410 ARG X C 1
ATOM 1581 O O . ARG A 1 237 ? 45.486 57.657 -10.828 1.00 14.33 410 ARG X O 1
ATOM 1589 N N . GLN A 1 238 ? 44.043 58.342 -9.252 1.00 14.17 411 GLN X N 1
ATOM 1590 C CA . GLN A 1 238 ? 44.970 58.296 -8.096 1.00 15.24 411 GLN X CA 1
ATOM 1591 C C . GLN A 1 238 ? 44.682 57.154 -7.134 1.00 14.95 411 GLN X C 1
ATOM 1592 O O . GLN A 1 238 ? 45.253 57.070 -6.034 1.00 15.35 411 GLN X O 1
ATOM 1598 N N . LEU A 1 239 ? 43.805 56.239 -7.530 1.00 13.63 412 LEU X N 1
ATOM 1599 C CA . LEU A 1 239 ? 43.596 55.016 -6.788 1.00 14.48 412 LEU X CA 1
ATOM 1600 C C . LEU A 1 239 ? 43.261 53.933 -7.768 1.00 12.04 412 LEU X C 1
ATOM 1601 O O . LEU A 1 239 ? 42.844 54.190 -8.881 1.00 13.91 412 LEU X O 1
ATOM 1606 N N . PRO A 1 240 ? 43.419 52.674 -7.362 1.00 13.60 413 PRO X N 1
ATOM 1607 C CA . PRO A 1 240 ? 43.135 51.558 -8.280 1.00 12.48 413 PRO X CA 1
ATOM 1608 C C . PRO A 1 240 ? 41.768 51.645 -8.978 1.00 13.28 413 PRO X C 1
ATOM 1609 O O . PRO A 1 240 ? 40.717 51.930 -8.306 1.00 13.08 413 PRO X O 1
ATOM 1613 N N . LYS A 1 241 ? 41.740 51.423 -10.313 1.00 11.81 414 LYS X N 1
ATOM 1614 C CA . LYS A 1 241 ? 40.486 51.501 -11.016 1.00 12.06 414 LYS X CA 1
ATOM 1615 C C . LYS A 1 241 ? 39.506 50.409 -10.497 1.00 12.30 414 LYS X C 1
ATOM 1616 O O . LYS A 1 241 ? 39.930 49.291 -10.135 1.00 13.05 414 LYS X O 1
ATOM 1622 N N . LEU A 1 242 ? 38.223 50.737 -10.518 1.00 10.56 415 LEU X N 1
ATOM 1623 C CA . LEU A 1 242 ? 37.153 49.800 -10.112 1.00 12.27 415 LEU X CA 1
ATOM 1624 C C . LEU A 1 242 ? 36.311 49.515 -11.310 1.00 13.24 415 LEU X C 1
ATOM 1625 O O . LEU A 1 242 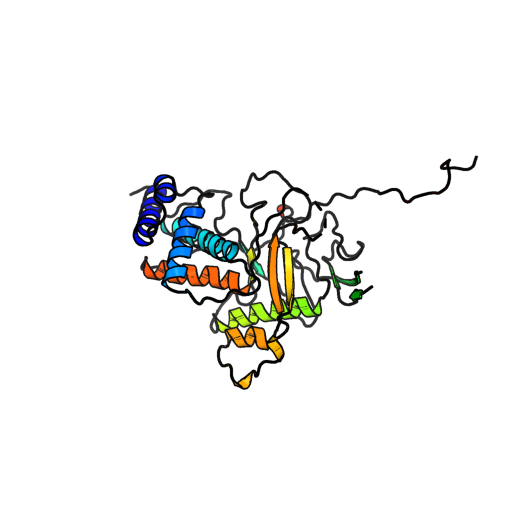? 35.722 50.428 -11.878 1.00 14.87 415 LEU X O 1
ATOM 1630 N N . THR A 1 243 ? 36.260 48.245 -11.739 1.00 13.63 416 THR X N 1
ATOM 1631 C CA . THR A 1 243 ? 35.549 47.901 -12.968 1.00 13.39 416 THR X CA 1
ATOM 1632 C C . THR A 1 243 ? 34.704 46.646 -12.702 1.00 13.56 416 THR X C 1
ATOM 1633 O O . THR A 1 243 ? 35.223 45.653 -12.176 1.00 14.81 416 THR X O 1
ATOM 1637 N N . PRO A 1 244 ? 33.414 46.667 -13.059 1.00 13.28 417 PRO X N 1
ATOM 1638 C CA . PRO A 1 244 ? 32.655 45.422 -12.901 1.00 13.67 417 PRO X CA 1
ATOM 1639 C C . PRO A 1 244 ? 32.934 44.421 -14.074 1.00 15.60 417 PRO X C 1
ATOM 1640 O O . PRO A 1 244 ? 32.945 44.870 -15.244 1.00 14.37 417 PRO X O 1
ATOM 1644 N N . PHE A 1 245 ? 33.181 43.145 -13.765 1.00 14.12 418 PHE X N 1
ATOM 1645 C CA . PHE A 1 245 ? 33.359 42.100 -14.805 1.00 17.06 418 PHE X CA 1
ATOM 1646 C C . PHE A 1 245 ? 32.223 41.078 -14.679 1.00 16.80 418 PHE X C 1
ATOM 1647 O O . PHE A 1 245 ? 31.963 40.585 -13.587 1.00 15.47 418 PHE X O 1
ATOM 1655 N N . ALA A 1 246 ? 31.554 40.738 -15.787 1.00 15.16 419 ALA X N 1
ATOM 1656 C CA . ALA A 1 246 ? 30.497 39.735 -15.749 1.00 15.81 419 ALA X CA 1
ATOM 1657 C C . ALA A 1 246 ? 31.068 38.368 -15.429 1.00 16.89 419 ALA X C 1
ATOM 1658 O O . ALA A 1 246 ? 32.200 38.055 -15.876 1.00 15.58 419 ALA X O 1
ATOM 1660 N N . LEU A 1 247 ? 30.333 37.569 -14.660 1.00 17.87 420 LEU X N 1
ATOM 1661 C CA . LEU A 1 247 ? 30.666 36.151 -14.502 1.00 21.67 420 LEU X CA 1
ATOM 1662 C C . LEU A 1 247 ? 29.786 35.480 -15.562 1.00 25.77 420 LEU X C 1
ATOM 1663 O O . LEU A 1 247 ? 28.638 35.124 -15.291 1.00 26.22 420 LEU X O 1
ATOM 1668 N N A SER A 1 248 ? 30.286 35.293 -16.770 0.50 27.82 421 SER X N 1
ATOM 1669 N N B SER A 1 248 ? 30.367 35.317 -16.734 0.50 27.90 421 SER X N 1
ATOM 1670 C CA A SER A 1 248 ? 29.356 34.910 -17.881 0.50 30.76 421 SER X CA 1
ATOM 1671 C CA B SER A 1 248 ? 29.628 34.821 -17.896 0.50 31.31 421 SER X CA 1
ATOM 1672 C C A SER A 1 248 ? 28.791 33.459 -17.955 0.50 32.64 421 SER X C 1
ATOM 1673 C C B SER A 1 248 ? 28.812 33.558 -17.571 0.50 32.77 421 SER X C 1
ATOM 1674 O O A SER A 1 248 ? 27.686 33.282 -18.492 0.50 32.65 421 SER X O 1
ATOM 1675 O O B SER A 1 248 ? 27.589 33.616 -17.394 0.50 33.58 421 SER X O 1
ATOM 1680 N N . ASN A 1 249 ? 29.503 32.430 -17.476 1.00 33.87 422 ASN X N 1
ATOM 1681 C CA . ASN A 1 249 ? 28.839 31.096 -17.417 1.00 36.13 422 ASN X CA 1
ATOM 1682 C C . ASN A 1 249 ? 27.922 30.890 -16.156 1.00 38.76 422 ASN X C 1
ATOM 1683 O O . ASN A 1 249 ? 27.188 29.885 -16.048 1.00 39.78 422 ASN X O 1
ATOM 1688 N N . ALA A 1 250 ? 27.904 31.874 -15.246 1.00 40.65 423 ALA X N 1
ATOM 1689 C CA . ALA A 1 250 ? 27.313 31.696 -13.932 1.00 43.11 423 ALA X CA 1
ATOM 1690 C C . ALA A 1 250 ? 25.809 31.484 -13.904 1.00 45.81 423 ALA X C 1
ATOM 1691 O O . ALA A 1 250 ? 25.281 31.011 -12.881 1.00 46.25 423 ALA X O 1
ATOM 1693 N N . GLU A 1 251 ? 25.114 31.745 -15.011 1.00 48.44 424 GLU X N 1
ATOM 1694 C CA . GLU A 1 251 ? 23.671 31.421 -15.025 1.00 50.97 424 GLU X CA 1
ATOM 1695 C C . GLU A 1 251 ? 23.276 30.050 -15.585 1.00 51.76 424 GLU X C 1
ATOM 1696 O O . GLU A 1 251 ? 22.227 29.513 -15.233 1.00 51.92 424 GLU X O 1
ATOM 1702 N N . ASP A 1 252 ? 24.171 29.471 -16.387 1.00 52.42 425 ASP X N 1
ATOM 1703 C CA . ASP A 1 252 ? 24.107 28.076 -16.846 1.00 52.63 425 ASP X CA 1
ATOM 1704 C C . ASP A 1 252 ? 24.231 27.115 -15.614 1.00 51.44 425 ASP X C 1
ATOM 1705 O O . ASP A 1 252 ? 24.378 25.886 -15.752 1.00 50.07 425 ASP X O 1
ATOM 1710 N N . LEU A 1 253 ? 24.153 27.703 -14.410 1.00 50.42 426 LEU X N 1
ATOM 1711 C CA . LEU A 1 253 ? 24.247 26.967 -13.134 1.00 48.64 426 LEU X CA 1
ATOM 1712 C C . LEU A 1 253 ? 22.885 26.787 -12.474 1.00 47.70 426 LEU X C 1
ATOM 1713 O O . LEU A 1 253 ? 22.077 27.713 -12.415 1.00 46.90 426 LEU X O 1
ATOM 1718 N N . ASP A 1 254 ? 22.684 25.590 -11.937 1.00 47.52 427 ASP X N 1
ATOM 1719 C CA . ASP A 1 254 ? 21.482 25.218 -11.192 1.00 47.40 427 ASP X CA 1
ATOM 1720 C C . ASP A 1 254 ? 21.603 25.667 -9.713 1.00 46.01 427 ASP X C 1
ATOM 1721 O O . ASP A 1 254 ? 22.224 24.993 -8.893 1.00 45.41 427 ASP X O 1
ATOM 1726 N N . ALA A 1 255 ? 21.023 26.824 -9.406 1.00 45.20 428 ALA X N 1
ATOM 1727 C CA . ALA A 1 255 ? 21.006 27.387 -8.049 1.00 44.41 428 ALA X CA 1
ATOM 1728 C C . ALA A 1 255 ? 20.571 26.397 -6.945 1.00 44.08 428 ALA X C 1
ATOM 1729 O O . ALA A 1 255 ? 20.996 26.511 -5.791 1.00 42.36 428 ALA X O 1
ATOM 1731 N N . ASP A 1 256 ? 19.725 25.415 -7.303 1.00 43.80 429 ASP X N 1
ATOM 1732 C CA . ASP A 1 256 ? 19.131 24.515 -6.282 1.00 43.55 429 ASP X CA 1
ATOM 1733 C C . ASP A 1 256 ? 20.142 23.517 -5.736 1.00 42.82 429 ASP X C 1
ATOM 1734 O O . ASP A 1 256 ? 19.945 22.938 -4.660 1.00 42.73 429 ASP X O 1
ATOM 1739 N N . LEU A 1 257 ? 21.224 23.314 -6.478 1.00 40.81 430 LEU X N 1
ATOM 1740 C CA . LEU A 1 257 ? 22.262 22.374 -6.069 1.00 39.82 430 LEU X CA 1
ATOM 1741 C C . LEU A 1 257 ? 23.247 22.963 -5.077 1.00 37.84 430 LEU X C 1
ATOM 1742 O O . LEU A 1 257 ? 24.061 22.236 -4.514 1.00 38.21 430 LEU X O 1
ATOM 1747 N N . ILE A 1 258 ? 23.185 24.279 -4.869 1.00 35.51 431 ILE X N 1
ATOM 1748 C CA . ILE A 1 258 ? 24.246 25.022 -4.163 1.00 32.51 431 ILE X CA 1
ATOM 1749 C C . ILE A 1 258 ? 23.720 25.474 -2.801 1.00 31.84 431 ILE X C 1
ATOM 1750 O O . ILE A 1 258 ? 22.649 26.068 -2.690 1.00 29.02 431 ILE X O 1
ATOM 1755 N N . SER A 1 259 ? 24.444 25.152 -1.749 1.00 31.16 432 SER X N 1
ATOM 1756 C CA . SER A 1 259 ? 23.991 25.671 -0.476 1.00 32.11 432 SER X CA 1
ATOM 1757 C C . SER A 1 259 ? 24.958 26.716 0.061 1.00 30.11 432 SER X C 1
ATOM 1758 O O . SER A 1 259 ? 24.633 27.404 1.030 1.00 30.47 432 SER X O 1
ATOM 1761 N N . ASP A 1 260 ? 26.134 26.830 -0.553 1.00 28.27 433 ASP X N 1
ATOM 1762 C CA . ASP A 1 260 ? 27.108 27.785 -0.030 1.00 26.33 433 ASP X CA 1
ATOM 1763 C C . ASP A 1 260 ? 26.532 29.209 -0.275 1.00 25.47 433 ASP X C 1
ATOM 1764 O O . ASP A 1 260 ? 26.369 29.666 -1.428 1.00 23.33 433 ASP X O 1
ATOM 1769 N N . LYS A 1 261 ? 26.175 29.903 0.796 1.00 23.92 434 LYS X N 1
ATOM 1770 C CA . LYS A 1 261 ? 25.622 31.274 0.592 1.00 24.73 434 LYS X CA 1
ATOM 1771 C C . LYS A 1 261 ? 26.584 32.262 -0.145 1.00 23.05 434 LYS X C 1
ATOM 1772 O O . LYS A 1 261 ? 26.109 33.171 -0.857 1.00 23.93 434 LYS X O 1
ATOM 1778 N N . SER A 1 262 ? 27.897 32.070 0.038 1.00 21.69 435 SER X N 1
ATOM 1779 C CA . SER A 1 262 ? 29.000 32.838 -0.643 1.00 22.02 435 SER X CA 1
ATOM 1780 C C . SER A 1 262 ? 28.873 32.681 -2.099 1.00 20.97 435 SER X C 1
ATOM 1781 O O . SER A 1 262 ? 29.030 33.668 -2.897 1.00 21.31 435 SER X O 1
ATOM 1784 N N . VAL A 1 263 ? 28.712 31.414 -2.473 1.00 19.64 436 VAL X N 1
ATOM 1785 C CA . VAL A 1 263 ? 28.605 31.056 -3.880 1.00 19.30 436 VAL X CA 1
ATOM 1786 C C . VAL A 1 263 ? 27.318 31.608 -4.482 1.00 19.15 436 VAL X C 1
ATOM 1787 O O . VAL A 1 263 ? 27.310 32.157 -5.612 1.00 17.20 436 VAL X O 1
ATOM 1791 N N . LEU A 1 264 ? 26.227 31.518 -3.729 1.00 19.55 437 LEU X N 1
ATOM 1792 C CA . LEU A 1 264 ? 24.935 32.009 -4.201 1.00 20.11 437 LEU X CA 1
ATOM 1793 C C . LEU A 1 264 ? 24.971 33.530 -4.443 1.00 20.33 437 LEU X C 1
ATOM 1794 O O . LEU A 1 264 ? 24.227 34.100 -5.315 1.00 19.83 437 LEU X O 1
ATOM 1799 N N . ALA A 1 265 ? 25.797 34.223 -3.663 1.00 18.15 438 ALA X N 1
ATOM 1800 C CA . ALA A 1 265 ? 25.947 35.673 -3.938 1.00 17.28 438 ALA X CA 1
ATOM 1801 C C . ALA A 1 265 ? 26.307 35.934 -5.389 1.00 16.72 438 ALA X C 1
ATOM 1802 O O . ALA A 1 265 ? 25.729 36.855 -6.028 1.00 17.63 438 ALA X O 1
ATOM 1804 N N . SER A 1 266 ? 27.225 35.123 -5.940 1.00 16.76 439 SER X N 1
ATOM 1805 C CA . SER A 1 266 ? 27.609 35.237 -7.347 1.00 19.29 439 SER X CA 1
ATOM 1806 C C . SER A 1 266 ? 26.537 34.698 -8.282 1.00 20.70 439 SER X C 1
ATOM 1807 O O . SER A 1 266 ? 26.329 35.234 -9.385 1.00 20.87 439 SER X O 1
ATOM 1810 N N . VAL A 1 267 ? 25.879 33.605 -7.866 1.00 20.75 440 VAL X N 1
ATOM 1811 C CA . VAL A 1 267 ? 24.788 33.086 -8.704 1.00 20.75 440 VAL X CA 1
ATOM 1812 C C . VAL A 1 267 ? 23.680 34.139 -8.902 1.00 20.19 440 VAL X C 1
ATOM 1813 O O . VAL A 1 267 ? 23.253 34.436 -10.075 1.00 19.11 440 VAL X O 1
ATOM 1817 N N . HIS A 1 268 ? 23.237 34.723 -7.782 1.00 18.59 441 HIS X N 1
ATOM 1818 C CA . HIS A 1 268 ? 22.212 35.786 -7.821 1.00 19.70 441 HIS X CA 1
ATOM 1819 C C . HIS A 1 268 ? 22.677 37.084 -8.391 1.00 19.60 441 HIS X C 1
ATOM 1820 O O . HIS A 1 268 ? 21.870 37.815 -9.006 1.00 20.29 441 HIS X O 1
ATOM 1827 N N . HIS A 1 269 ? 23.962 37.394 -8.212 1.00 16.66 442 HIS X N 1
ATOM 1828 C CA . HIS A 1 269 ? 24.462 38.632 -8.766 1.00 15.42 442 HIS X CA 1
ATOM 1829 C C . HIS A 1 269 ? 25.747 38.369 -9.557 1.00 17.98 442 HIS X C 1
ATOM 1830 O O . HIS A 1 269 ? 26.835 38.618 -9.079 1.00 17.29 442 HIS X O 1
ATOM 1837 N N . PRO A 1 270 ? 25.609 37.915 -10.807 1.00 18.05 443 PRO X N 1
ATOM 1838 C CA . PRO A 1 270 ? 26.769 37.357 -11.544 1.00 17.70 443 PRO X CA 1
ATOM 1839 C C . PRO A 1 270 ? 27.660 38.423 -12.147 1.00 16.59 443 PRO X C 1
ATOM 1840 O O . PRO A 1 270 ? 27.873 38.417 -13.348 1.00 16.37 443 PRO X O 1
ATOM 1844 N N . ALA A 1 271 ? 28.274 39.271 -11.308 1.00 14.61 444 ALA X N 1
ATOM 1845 C CA . ALA A 1 271 ? 29.314 40.226 -11.776 1.00 15.32 444 ALA X CA 1
ATOM 1846 C C . ALA A 1 271 ? 30.170 40.538 -10.552 1.00 14.14 444 ALA X C 1
ATOM 1847 O O . ALA A 1 271 ? 29.650 40.568 -9.424 1.00 14.80 444 ALA X O 1
ATOM 1849 N N . LEU A 1 272 ? 31.482 40.660 -10.759 1.00 13.45 445 LEU X N 1
ATOM 1850 C CA . LEU A 1 272 ? 32.404 40.993 -9.685 1.00 12.58 445 LEU X CA 1
ATOM 1851 C C . LEU A 1 272 ? 32.971 42.402 -9.877 1.00 13.77 445 LEU X C 1
ATOM 1852 O O . LEU A 1 272 ? 33.252 42.816 -10.990 1.00 12.79 445 LEU X O 1
ATOM 1857 N N . ILE A 1 273 ? 33.196 43.092 -8.760 1.00 13.17 446 ILE X N 1
ATOM 1858 C CA . ILE A 1 273 ? 33.986 44.335 -8.790 1.00 12.77 446 ILE X CA 1
ATOM 1859 C C . ILE A 1 273 ? 35.442 43.846 -8.917 1.00 13.08 446 ILE X C 1
ATOM 1860 O O . ILE A 1 273 ? 35.894 42.989 -8.150 1.00 13.35 446 ILE X O 1
ATOM 1865 N N . VAL A 1 274 ? 36.188 44.425 -9.845 1.00 12.23 447 VAL X N 1
ATOM 1866 C CA . VAL A 1 274 ? 37.555 44.076 -9.987 1.00 11.80 447 VAL X CA 1
ATOM 1867 C C . VAL A 1 274 ? 38.439 45.341 -9.906 1.00 11.43 447 VAL X C 1
ATOM 1868 O O . VAL A 1 274 ? 38.177 46.312 -10.617 1.00 13.12 447 VAL X O 1
ATOM 1872 N N . PHE A 1 275 ? 39.491 45.308 -9.073 1.00 11.66 448 PHE X N 1
ATOM 1873 C CA . PHE A 1 275 ? 40.398 46.388 -8.870 1.00 10.20 448 PHE X CA 1
ATOM 1874 C C . PHE A 1 275 ? 41.653 46.149 -9.721 1.00 11.34 448 PHE X C 1
ATOM 1875 O O . PHE A 1 275 ? 42.226 45.058 -9.633 1.00 12.39 448 PHE X O 1
ATOM 1883 N N . GLN A 1 276 ? 42.093 47.182 -10.461 1.00 10.49 449 GLN X N 1
ATOM 1884 C CA . GLN A 1 276 ? 43.299 47.091 -11.280 1.00 12.66 449 GLN X CA 1
ATOM 1885 C C . GLN A 1 276 ? 44.168 48.258 -10.958 1.00 13.32 449 GLN X C 1
ATOM 1886 O O . GLN A 1 276 ? 43.890 49.009 -9.992 1.00 13.54 449 GLN X O 1
ATOM 1892 N N . CYS A 1 277 ? 45.188 48.448 -11.798 1.00 13.17 450 CYS X N 1
ATOM 1893 C CA . CYS A 1 277 ? 46.124 49.603 -11.658 1.00 15.38 450 CYS X CA 1
ATOM 1894 C C . CYS A 1 277 ? 45.336 50.929 -11.555 1.00 14.19 450 CYS X C 1
ATOM 1895 O O . CYS A 1 277 ? 44.232 51.009 -12.076 1.00 14.30 450 CYS X O 1
ATOM 1898 N N . CYS A 1 278 ? 45.885 51.951 -10.883 1.00 13.73 451 CYS X N 1
ATOM 1899 C CA . CYS A 1 278 ? 45.277 53.306 -10.999 1.00 14.54 451 CYS X CA 1
ATOM 1900 C C . CYS A 1 278 ? 44.956 53.661 -12.467 1.00 15.37 451 CYS X C 1
ATOM 1901 O O . CYS A 1 278 ? 43.881 54.208 -12.762 1.00 14.44 451 CYS X O 1
ATOM 1904 N N . ASN A 1 279 ? 45.893 53.346 -13.369 1.00 15.57 452 ASN X N 1
ATOM 1905 C CA . ASN A 1 279 ? 45.726 53.703 -14.791 1.00 16.57 452 ASN X CA 1
ATOM 1906 C C . ASN A 1 279 ? 46.132 52.536 -15.660 1.00 18.99 452 ASN X C 1
ATOM 1907 O O . ASN A 1 279 ? 47.207 52.517 -16.255 1.00 18.18 452 ASN X O 1
ATOM 1912 N N . PRO A 1 280 ? 45.240 51.576 -15.777 1.00 21.23 453 PRO X N 1
ATOM 1913 C CA . PRO A 1 280 ? 45.622 50.399 -16.555 1.00 24.25 453 PRO X CA 1
ATOM 1914 C C . PRO A 1 280 ? 45.729 50.748 -18.042 1.00 27.90 453 PRO X C 1
ATOM 1915 O O . PRO A 1 280 ? 45.044 51.635 -18.517 1.00 26.34 453 PRO X O 1
ATOM 1919 N N . VAL A 1 281 ? 46.593 50.031 -18.738 1.00 32.93 454 VAL X N 1
ATOM 1920 C CA . VAL A 1 281 ? 46.813 50.195 -20.182 1.00 38.23 454 VAL X CA 1
ATOM 1921 C C . VAL A 1 281 ? 45.871 49.279 -20.993 1.00 41.81 454 VAL X C 1
ATOM 1922 O O . VAL A 1 281 ? 45.788 48.058 -20.754 1.00 43.29 454 VAL X O 1
ATOM 1926 N N . TYR A 1 282 ? 45.138 49.869 -21.940 1.00 45.50 455 TYR X N 1
ATOM 1927 C CA . TYR A 1 282 ? 44.302 49.064 -22.862 1.00 47.73 455 TYR X CA 1
ATOM 1928 C C . TYR A 1 282 ? 44.849 49.056 -24.304 1.00 48.53 455 TYR X C 1
ATOM 1929 O O . TYR A 1 282 ? 44.769 48.036 -25.009 1.00 49.54 455 TYR X O 1
ATOM 1938 N N . GLY A 1 291 ? 53.104 57.741 -18.326 1.00 30.72 464 GLY X N 1
ATOM 1939 C CA . GLY A 1 291 ? 53.278 57.468 -16.918 1.00 29.47 464 GLY X CA 1
ATOM 1940 C C . GLY A 1 291 ? 53.309 55.975 -16.569 1.00 27.67 464 GLY X C 1
ATOM 1941 O O . GLY A 1 291 ? 53.313 55.120 -17.457 1.00 28.67 464 GLY X O 1
ATOM 1942 N N . PRO A 1 292 ? 53.343 55.673 -15.267 1.00 27.01 465 PRO X N 1
ATOM 1943 C CA . PRO A 1 292 ? 53.486 54.285 -14.781 1.00 25.70 465 PRO X CA 1
ATOM 1944 C C . PRO A 1 292 ? 52.192 53.490 -14.985 1.00 24.99 465 PRO X C 1
ATOM 1945 O O . PRO A 1 292 ? 51.103 54.085 -15.035 1.00 22.53 465 PRO X O 1
ATOM 1949 N N . ASN A 1 293 ? 52.303 52.162 -15.114 1.00 23.94 466 ASN X N 1
ATOM 1950 C CA . ASN A 1 293 ? 51.138 51.275 -15.058 1.00 22.05 466 ASN X CA 1
ATOM 1951 C C . ASN A 1 293 ? 51.635 49.937 -14.539 1.00 21.19 466 ASN X C 1
ATOM 1952 O O . ASN A 1 293 ? 52.819 49.655 -14.644 1.00 19.48 466 ASN X O 1
ATOM 1957 N N . CYS A 1 294 ? 50.776 49.169 -13.873 1.00 18.34 467 CYS X N 1
ATOM 1958 C CA . CYS A 1 294 ? 51.274 47.941 -13.305 1.00 17.05 467 CYS X CA 1
ATOM 1959 C C . CYS A 1 294 ? 50.235 46.845 -13.545 1.00 17.94 467 CYS X C 1
ATOM 1960 O O . CYS A 1 294 ? 49.143 47.166 -13.995 1.00 17.51 467 CYS X O 1
ATOM 1963 N N . ASP A 1 295 ? 50.545 45.603 -13.181 1.00 16.10 468 ASP X N 1
ATOM 1964 C CA . ASP A 1 295 ? 49.639 44.489 -13.446 1.00 18.23 468 ASP X CA 1
ATOM 1965 C C . ASP A 1 295 ? 48.755 44.148 -12.187 1.00 18.29 468 ASP X C 1
ATOM 1966 O O . ASP A 1 295 ? 48.161 43.057 -12.104 1.00 19.22 468 ASP X O 1
ATOM 1971 N N . PHE A 1 296 ? 48.652 45.076 -11.218 1.00 14.87 469 PHE X N 1
ATOM 1972 C CA . PHE A 1 296 ? 47.803 44.817 -10.058 1.00 14.02 469 PHE X CA 1
ATOM 1973 C C . PHE A 1 296 ? 46.390 44.371 -10.495 1.00 14.64 469 PHE X C 1
ATOM 1974 O O . PHE A 1 296 ? 45.749 45.037 -11.340 1.00 15.19 469 PHE X O 1
ATOM 1982 N N . LYS A 1 297 ? 45.834 43.298 -9.925 1.00 14.05 470 LYS X N 1
ATOM 1983 C CA . LYS A 1 297 ? 44.463 42.869 -10.341 1.00 14.16 470 LYS X CA 1
ATOM 1984 C C . LYS A 1 297 ? 43.889 41.935 -9.281 1.00 12.70 470 LYS X C 1
ATOM 1985 O O . LYS A 1 297 ? 44.436 40.845 -9.003 1.00 13.16 470 LYS X O 1
ATOM 1991 N N . ILE A 1 298 ? 42.823 42.395 -8.649 1.00 13.04 471 ILE X N 1
ATOM 1992 C CA . ILE A 1 298 ? 42.185 41.580 -7.602 1.00 11.66 471 ILE X CA 1
ATOM 1993 C C . ILE A 1 298 ? 40.723 41.918 -7.509 1.00 11.42 471 ILE X C 1
ATOM 1994 O O . ILE A 1 298 ? 40.362 43.105 -7.505 1.00 11.40 471 ILE X O 1
ATOM 1999 N N . SER A 1 299 ? 39.870 40.895 -7.387 1.00 11.71 472 SER X N 1
ATOM 2000 C CA . SER A 1 299 ? 38.430 41.101 -7.406 1.00 11.66 472 SER X CA 1
ATOM 2001 C C . SER A 1 299 ? 38.058 41.328 -5.959 1.00 11.26 472 SER X C 1
ATOM 2002 O O . SER A 1 299 ? 38.793 40.899 -5.040 1.00 12.66 472 SER X O 1
ATOM 2005 N N . ALA A 1 300 ? 36.953 42.028 -5.721 1.00 12.21 473 ALA X N 1
ATOM 2006 C CA . ALA A 1 300 ? 36.553 42.314 -4.327 1.00 12.48 473 ALA X CA 1
ATOM 2007 C C . ALA A 1 300 ? 36.356 41.087 -3.390 1.00 11.79 473 ALA X C 1
ATOM 2008 O O . ALA A 1 300 ? 36.777 41.112 -2.248 1.00 13.07 473 ALA X O 1
ATOM 2010 N N . PRO A 1 301 ? 35.729 40.040 -3.857 1.00 13.84 474 PRO X N 1
ATOM 2011 C CA . PRO A 1 301 ? 35.688 38.879 -2.939 1.00 13.99 474 PRO X CA 1
ATOM 2012 C C . PRO A 1 301 ? 37.024 38.265 -2.636 1.00 13.54 474 PRO X C 1
ATOM 2013 O O . PRO A 1 301 ? 37.195 37.820 -1.485 1.00 13.35 474 PRO X O 1
ATOM 2017 N N . ASP A 1 302 ? 37.960 38.220 -3.612 1.00 11.99 475 ASP X N 1
ATOM 2018 C CA . ASP A 1 302 ? 39.296 37.653 -3.364 1.00 12.09 475 ASP X CA 1
ATOM 2019 C C . ASP A 1 302 ? 40.027 38.586 -2.453 1.00 11.58 475 ASP X C 1
ATOM 2020 O O . ASP A 1 302 ? 40.807 38.111 -1.638 1.00 11.80 475 ASP X O 1
ATOM 2025 N N . LEU A 1 303 ? 39.774 39.895 -2.551 1.00 10.99 476 LEU X N 1
ATOM 2026 C CA . LEU A 1 303 ? 40.450 40.847 -1.623 1.00 12.66 476 LEU X CA 1
ATOM 2027 C C . LEU A 1 303 ? 40.021 40.624 -0.149 1.00 12.65 476 LEU X C 1
ATOM 2028 O O . LEU A 1 303 ? 40.847 40.632 0.788 1.00 12.75 476 LEU X O 1
ATOM 2033 N N . LEU A 1 304 ? 38.721 40.425 0.061 1.00 13.69 477 LEU X N 1
ATOM 2034 C CA . LEU A 1 304 ? 38.225 40.145 1.405 1.00 13.61 477 LEU X CA 1
ATOM 2035 C C . LEU A 1 304 ? 38.779 38.807 1.873 1.00 14.71 477 LEU X C 1
ATOM 2036 O O . LEU A 1 304 ? 39.213 38.689 2.998 1.00 15.67 477 LEU X O 1
ATOM 2041 N N . ASN A 1 305 ? 38.827 37.811 0.985 1.00 13.28 478 ASN X N 1
ATOM 2042 C CA . ASN A 1 305 ? 39.387 36.514 1.368 1.00 14.56 478 ASN X CA 1
ATOM 2043 C C . ASN A 1 305 ? 40.864 36.613 1.665 1.00 16.00 478 ASN X C 1
ATOM 2044 O O . ASN A 1 305 ? 41.354 35.848 2.522 1.00 16.61 478 ASN X O 1
ATOM 2049 N N . ALA A 1 306 ? 41.588 37.563 1.023 1.00 14.92 479 ALA X N 1
ATOM 2050 C CA . ALA A 1 306 ? 43.026 37.717 1.370 1.00 14.91 479 ALA X CA 1
ATOM 2051 C C . ALA A 1 306 ? 43.080 38.134 2.830 1.00 13.96 479 ALA X C 1
ATOM 2052 O O . ALA A 1 306 ? 43.944 37.624 3.608 1.00 15.54 479 ALA X O 1
ATOM 2054 N N . LEU A 1 307 ? 42.212 39.058 3.212 1.00 13.17 480 LEU X N 1
ATOM 2055 C CA . LEU A 1 307 ? 42.190 39.510 4.616 1.00 15.37 480 LEU X CA 1
ATOM 2056 C C . LEU A 1 307 ? 41.816 38.357 5.601 1.00 16.42 480 LEU X C 1
ATOM 2057 O O . LEU A 1 307 ? 42.429 38.135 6.695 1.00 17.69 480 LEU X O 1
ATOM 2062 N N . VAL A 1 308 ? 40.774 37.661 5.219 1.00 17.06 481 VAL X N 1
ATOM 2063 C CA . VAL A 1 308 ? 40.226 36.542 6.036 1.00 17.00 481 VAL X CA 1
ATOM 2064 C C . VAL A 1 308 ? 41.206 35.409 6.161 1.00 16.32 481 VAL X C 1
ATOM 2065 O O . VAL A 1 308 ? 41.380 34.842 7.267 1.00 17.31 481 VAL X O 1
ATOM 2069 N N . MET A 1 309 ? 41.930 35.106 5.089 1.00 16.21 482 MET X N 1
ATOM 2070 C CA . MET A 1 309 ? 42.852 34.011 5.158 1.00 17.90 482 MET X CA 1
ATOM 2071 C C . MET A 1 309 ? 44.088 34.448 5.999 1.00 17.03 482 MET X C 1
ATOM 2072 O O . MET A 1 309 ? 44.703 33.609 6.671 1.00 17.09 482 MET X O 1
ATOM 2077 N N . VAL A 1 310 ? 44.454 35.725 5.949 1.00 17.18 483 VAL X N 1
ATOM 2078 C CA . VAL A 1 310 ? 45.548 36.164 6.873 1.00 15.76 483 VAL X CA 1
ATOM 2079 C C . VAL A 1 310 ? 45.110 35.963 8.349 1.00 17.87 483 VAL X C 1
ATOM 2080 O O . VAL A 1 310 ? 45.926 35.531 9.219 1.00 18.60 483 VAL X O 1
ATOM 2084 N N . ARG A 1 311 ? 43.864 36.272 8.642 1.00 17.74 484 ARG X N 1
ATOM 2085 C CA . ARG A 1 311 ? 43.368 36.118 10.000 1.00 20.22 484 ARG X CA 1
ATOM 2086 C C . ARG A 1 311 ? 43.525 34.617 10.392 1.00 21.05 484 ARG X C 1
ATOM 2087 O O . ARG A 1 311 ? 44.012 34.315 11.479 1.00 21.99 484 ARG X O 1
ATOM 2095 N N . SER A 1 312 ? 43.218 33.684 9.481 1.00 22.53 485 SER X N 1
ATOM 2096 C CA . SER A 1 312 ? 43.437 32.263 9.733 1.00 23.46 485 SER X CA 1
ATOM 2097 C C . SER A 1 312 ? 44.891 31.897 9.994 1.00 23.24 485 SER X C 1
ATOM 2098 O O . SER A 1 312 ? 45.190 31.198 10.954 1.00 23.11 485 SER X O 1
ATOM 2101 N N . LEU A 1 313 ? 45.781 32.362 9.136 1.00 23.14 486 LEU X N 1
ATOM 2102 C CA . LEU A 1 313 ? 47.227 32.139 9.261 1.00 23.27 486 LEU X CA 1
ATOM 2103 C C . LEU A 1 313 ? 47.717 32.661 10.582 1.00 24.26 486 LEU X C 1
ATOM 2104 O O . LEU A 1 313 ? 48.548 31.979 11.256 1.00 24.83 486 LEU X O 1
ATOM 2109 N N . TRP A 1 314 ? 47.243 33.866 10.941 1.00 23.25 487 TRP X N 1
ATOM 2110 C CA . TRP A 1 314 ? 47.626 34.518 12.173 1.00 24.22 487 TRP X CA 1
ATOM 2111 C C . TRP A 1 314 ? 47.220 33.597 13.381 1.00 25.75 487 TRP X C 1
ATOM 2112 O O . TRP A 1 314 ? 48.034 33.335 14.292 1.00 25.37 487 TRP X O 1
ATOM 2123 N N . SER A 1 315 ? 45.988 33.071 13.322 1.00 27.15 488 SER X N 1
ATOM 2124 C CA . SER A 1 315 ? 45.395 32.243 14.396 1.00 28.07 488 SER X CA 1
ATOM 2125 C C . SER A 1 315 ? 46.158 30.942 14.579 1.00 29.00 488 SER X C 1
ATOM 2126 O O . SER A 1 315 ? 46.117 30.345 15.669 1.00 29.44 488 SER X O 1
ATOM 2129 N N . GLU A 1 316 ? 46.839 30.477 13.528 1.00 28.48 489 GLU X N 1
ATOM 2130 C CA . GLU A 1 316 ? 47.645 29.288 13.629 1.00 29.13 489 GLU X CA 1
ATOM 2131 C C . GLU A 1 316 ? 49.008 29.616 14.238 1.00 29.75 489 GLU X C 1
ATOM 2132 O O . GLU A 1 316 ? 49.797 28.711 14.479 1.00 27.32 489 GLU X O 1
ATOM 2138 N N . ASN A 1 317 ? 49.262 30.891 14.522 1.00 28.95 490 ASN X N 1
ATOM 2139 C CA . ASN A 1 317 ? 50.596 31.270 15.036 1.00 30.19 490 ASN X CA 1
ATOM 2140 C C . ASN A 1 317 ? 50.615 32.075 16.297 1.00 30.48 490 ASN X C 1
ATOM 2141 O O . ASN A 1 317 ? 51.640 32.118 16.970 1.00 31.40 490 ASN X O 1
ATOM 2146 N N . PHE A 1 318 ? 49.490 32.709 16.600 1.00 31.43 491 PHE X N 1
ATOM 2147 C CA . PHE A 1 318 ? 49.323 33.584 17.736 1.00 32.63 491 PHE X CA 1
ATOM 2148 C C . PHE A 1 318 ? 48.013 33.235 18.343 1.00 34.50 491 PHE X C 1
ATOM 2149 O O . PHE A 1 318 ? 47.126 32.706 17.655 1.00 35.08 491 PHE X O 1
ATOM 2157 N N . THR A 1 319 ? 47.846 33.507 19.637 1.00 35.51 492 THR X N 1
ATOM 2158 C CA . THR A 1 319 ? 46.577 33.092 20.241 1.00 36.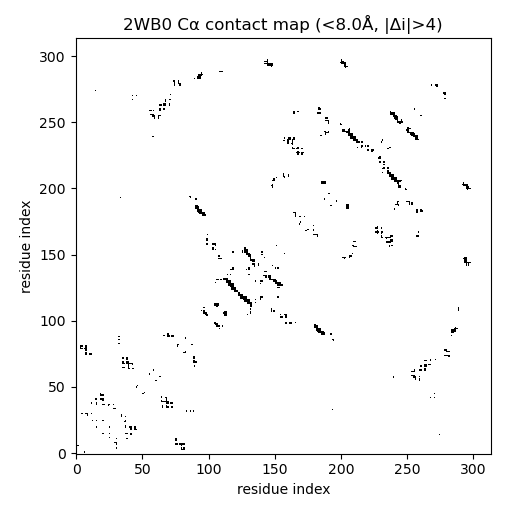54 492 THR X CA 1
ATOM 2159 C C . THR A 1 319 ? 45.491 34.187 20.296 1.00 36.01 492 THR X C 1
ATOM 2160 O O . THR A 1 319 ? 44.324 33.852 20.458 1.00 36.18 492 THR X O 1
ATOM 2164 N N . GLU A 1 320 ? 45.850 35.471 20.154 1.00 34.33 493 GLU X N 1
ATOM 2165 C CA . GLU A 1 320 ? 44.859 36.539 19.892 1.00 34.09 493 GLU X CA 1
ATOM 2166 C C . GLU A 1 320 ? 45.196 37.239 18.574 1.00 31.73 493 GLU X C 1
ATOM 2167 O O . GLU A 1 320 ? 46.364 37.252 18.152 1.00 30.75 493 GLU X O 1
ATOM 2173 N N . LEU A 1 321 ? 44.162 37.799 17.950 1.00 29.24 494 LEU X N 1
ATOM 2174 C CA . LEU A 1 321 ? 44.311 38.569 16.707 1.00 28.23 494 LEU X CA 1
ATOM 2175 C C . LEU A 1 321 ? 44.329 40.020 17.196 1.00 26.55 494 LEU X C 1
ATOM 2176 O O . LEU A 1 321 ? 43.419 40.424 17.847 1.00 25.27 494 LEU X O 1
ATOM 2181 N N . PRO A 1 322 ? 45.375 40.798 16.907 1.00 26.59 495 PRO X N 1
ATOM 2182 C CA . PRO A 1 322 ? 45.341 42.213 17.324 1.00 25.95 495 PRO X CA 1
ATOM 2183 C C . PRO A 1 322 ? 44.186 42.971 16.634 1.00 26.14 495 PRO X C 1
ATOM 2184 O O . PRO A 1 322 ? 43.684 42.523 15.550 1.00 24.30 495 PRO X O 1
ATOM 2188 N N . ARG A 1 323 ? 43.766 44.063 17.254 1.00 24.75 496 ARG X N 1
ATOM 2189 C CA . ARG A 1 323 ? 42.955 45.060 16.584 1.00 25.05 496 ARG X CA 1
ATOM 2190 C C . ARG A 1 323 ? 43.691 45.536 15.313 1.00 24.98 496 ARG X C 1
ATOM 2191 O O . ARG A 1 323 ? 44.920 45.788 15.331 1.00 24.64 496 ARG X O 1
ATOM 2199 N N . MET A 1 324 ? 42.965 45.657 14.196 1.00 22.65 497 MET X N 1
ATOM 2200 C CA . MET A 1 324 ? 43.637 46.123 12.943 1.00 21.47 497 MET X CA 1
ATOM 2201 C C . MET A 1 324 ? 42.554 46.851 12.225 1.00 20.36 497 MET X C 1
ATOM 2202 O O . MET A 1 324 ? 41.518 46.259 11.901 1.00 21.11 497 MET X O 1
ATOM 2207 N N . VAL A 1 325 ? 42.713 48.153 12.056 1.00 20.66 498 VAL X N 1
ATOM 2208 C CA . VAL A 1 325 ? 41.688 48.988 11.456 1.00 19.64 498 VAL X CA 1
ATOM 2209 C C . VAL A 1 325 ? 42.106 49.346 10.028 1.00 20.42 498 VAL X C 1
ATOM 2210 O O . VAL A 1 325 ? 43.126 50.023 9.828 1.00 20.25 498 VAL X O 1
ATOM 2214 N N . VAL A 1 326 ? 41.328 48.909 9.025 1.00 19.27 499 VAL X N 1
ATOM 2215 C CA . VAL A 1 326 ? 41.471 49.475 7.673 1.00 19.31 499 VAL X CA 1
ATOM 2216 C C . VAL A 1 326 ? 40.744 50.800 7.691 1.00 18.90 499 VAL X C 1
ATOM 2217 O O . VAL A 1 326 ? 39.553 50.814 8.035 1.00 19.83 499 VAL X O 1
ATOM 2221 N N . PRO A 1 327 ? 41.404 51.909 7.320 1.00 17.42 500 PRO X N 1
ATOM 2222 C CA . PRO A 1 327 ? 40.832 53.254 7.459 1.00 19.15 500 PRO X CA 1
ATOM 2223 C C . PRO A 1 327 ? 39.540 53.413 6.660 1.00 21.41 500 PRO X C 1
ATOM 2224 O O . PRO A 1 327 ? 39.448 52.939 5.502 1.00 20.08 500 PRO X O 1
ATOM 2228 N N . GLU A 1 328 ? 38.572 54.095 7.258 1.00 21.30 501 GLU X N 1
ATOM 2229 C CA . GLU A 1 328 ? 37.335 54.359 6.557 1.00 23.45 501 GLU X CA 1
ATOM 2230 C C . GLU A 1 328 ? 37.674 55.338 5.463 1.00 22.83 501 GLU X C 1
ATOM 2231 O O . GLU A 1 328 ? 38.428 56.263 5.691 1.00 22.76 501 GLU X O 1
ATOM 2237 N N . PHE A 1 329 ? 37.152 55.129 4.252 1.00 19.97 502 PHE X N 1
ATOM 2238 C CA . PHE A 1 329 ? 37.429 56.045 3.172 1.00 18.38 502 PHE X CA 1
ATOM 2239 C C . PHE A 1 329 ? 36.675 57.351 3.362 1.00 17.84 502 PHE X C 1
ATOM 2240 O O . PHE A 1 329 ? 35.484 57.370 3.708 1.00 18.12 502 PHE X O 1
ATOM 2248 N N . LYS A 1 330 ? 37.370 58.435 3.127 1.00 18.41 503 LYS X N 1
ATOM 2249 C CA . LYS A 1 330 ? 36.767 59.799 3.139 1.00 21.44 503 LYS X CA 1
ATOM 2250 C C . LYS A 1 330 ? 37.228 60.498 1.893 1.00 20.16 503 LYS X C 1
ATOM 2251 O O . LYS A 1 330 ? 38.438 60.466 1.611 1.00 20.27 503 LYS X O 1
ATOM 2257 N N . TRP A 1 331 ? 36.329 61.185 1.174 1.00 19.96 504 TRP X N 1
ATOM 2258 C CA . TRP A 1 331 ? 36.757 61.844 -0.059 1.00 20.09 504 TRP X CA 1
ATOM 2259 C C . TRP A 1 331 ? 37.696 62.985 0.329 1.00 21.63 504 TRP X C 1
ATOM 2260 O O . TRP A 1 331 ? 37.421 63.687 1.301 1.00 19.57 504 TRP X O 1
ATOM 2271 N N . SER A 1 332 ? 38.786 63.172 -0.399 1.00 21.35 505 SER X N 1
ATOM 2272 C CA . SER A 1 332 ? 39.597 64.352 -0.211 1.00 24.31 505 SER X CA 1
ATOM 2273 C C . SER A 1 332 ? 40.331 64.599 -1.492 1.00 24.28 505 SER X C 1
ATOM 2274 O O . SER A 1 332 ? 40.332 63.748 -2.381 1.00 22.78 505 SER X O 1
ATOM 2277 N N . THR A 1 333 ? 40.994 65.736 -1.592 1.00 25.17 506 THR X N 1
ATOM 2278 C CA . THR A 1 333 ? 41.536 66.141 -2.855 1.00 27.77 506 THR X CA 1
ATOM 2279 C C . THR A 1 333 ? 42.737 65.306 -3.221 1.00 27.64 506 THR X C 1
ATOM 2280 O O . THR A 1 333 ? 43.046 65.219 -4.403 1.00 27.56 506 THR X O 1
ATOM 2284 N N . LYS A 1 334 ? 43.382 64.635 -2.257 1.00 27.71 507 LYS X N 1
ATOM 2285 C CA . LYS A 1 334 ? 44.469 63.761 -2.649 1.00 28.49 507 LYS X CA 1
ATOM 2286 C C . LYS A 1 334 ? 44.002 62.652 -3.600 1.00 26.98 507 LYS X C 1
ATOM 2287 O O . LYS A 1 334 ? 44.827 62.119 -4.339 1.00 27.53 507 LYS X O 1
ATOM 2293 N N . HIS A 1 335 ? 42.716 62.284 -3.581 1.00 23.87 508 HIS X N 1
ATOM 2294 C CA . HIS A 1 335 ? 42.292 61.201 -4.469 1.00 22.56 508 HIS X CA 1
ATOM 2295 C C . HIS A 1 335 ? 41.748 61.761 -5.783 1.00 21.18 508 HIS X C 1
ATOM 2296 O O . HIS A 1 335 ? 41.334 61.005 -6.672 1.00 20.10 508 HIS X O 1
ATOM 2303 N N . GLN A 1 336 ? 41.704 63.075 -5.894 1.00 19.43 509 GLN X N 1
ATOM 2304 C CA . GLN A 1 336 ? 41.211 63.685 -7.129 1.00 19.32 509 GLN X CA 1
ATOM 2305 C C . GLN A 1 336 ? 41.984 63.312 -8.384 1.00 18.42 509 GLN X C 1
ATOM 2306 O O . GLN A 1 336 ? 43.217 63.230 -8.354 1.00 19.46 509 GLN X O 1
ATOM 2312 N N . TYR A 1 337 ? 41.267 63.060 -9.476 1.00 17.51 510 TYR X N 1
ATOM 2313 C CA . TYR A 1 337 ? 41.860 62.697 -10.733 1.00 18.49 510 TYR X CA 1
ATOM 2314 C C . TYR A 1 337 ? 42.754 63.870 -11.154 1.00 19.02 510 TYR X C 1
ATOM 2315 O O . TYR A 1 337 ? 42.386 65.030 -10.920 1.00 18.88 510 TYR X O 1
ATOM 2324 N N . ARG A 1 338 ? 43.926 63.532 -11.710 1.00 18.95 511 ARG X N 1
ATOM 2325 C CA . ARG A 1 338 ? 44.845 64.537 -12.199 1.00 19.53 511 ARG X CA 1
ATOM 2326 C C . ARG A 1 338 ? 44.764 64.652 -13.668 1.00 20.45 511 ARG X C 1
ATOM 2327 O O . ARG A 1 338 ? 45.387 63.902 -14.440 1.00 20.04 511 ARG X O 1
ATOM 2335 N N . ASN A 1 339 ? 44.042 65.690 -14.060 1.00 21.61 512 ASN X N 1
ATOM 2336 C CA . ASN A 1 339 ? 43.675 65.799 -15.447 1.00 23.56 512 ASN X CA 1
ATOM 2337 C C . ASN A 1 339 ? 44.706 66.664 -16.176 1.00 23.67 512 ASN X C 1
ATOM 2338 O O . ASN A 1 339 ? 45.208 67.600 -15.606 1.00 25.10 512 ASN X O 1
ATOM 2343 N N . VAL A 1 340 ? 44.997 66.356 -17.426 1.00 24.45 513 VAL X N 1
ATOM 2344 C CA . VAL A 1 340 ? 45.684 67.334 -18.236 1.00 26.71 513 VAL X CA 1
ATOM 2345 C C . VAL A 1 340 ? 44.828 67.506 -19.511 1.00 26.51 513 VAL X C 1
ATOM 2346 O O . VAL A 1 340 ? 44.415 66.542 -20.083 1.00 25.17 513 VAL X O 1
ATOM 2350 N N . SER A 1 341 ? 44.414 68.739 -19.845 1.00 27.80 514 SER X N 1
ATOM 2351 C CA . SER A 1 341 ? 43.499 68.953 -21.028 1.00 26.83 514 SER X CA 1
ATOM 2352 C C . SER A 1 341 ? 44.288 69.696 -22.069 1.00 27.38 514 SER X C 1
ATOM 2353 O O . SER A 1 341 ? 44.676 70.853 -21.845 1.00 27.27 514 SER X O 1
ATOM 2356 N N . LEU A 1 342 ? 44.656 69.016 -23.153 1.00 27.65 515 LEU X N 1
ATOM 2357 C CA . LEU A 1 342 ? 45.423 69.690 -24.186 1.00 26.08 515 LEU X CA 1
ATOM 2358 C C . LEU A 1 342 ? 44.598 69.825 -25.461 1.00 25.24 515 LEU X C 1
ATOM 2359 O O . LEU A 1 342 ? 44.169 68.823 -26.055 1.00 25.51 515 LEU X O 1
ATOM 2364 N N . PRO A 1 343 ? 44.393 71.066 -25.906 1.00 22.54 516 PRO X N 1
ATOM 2365 C CA . PRO A 1 343 ? 43.713 71.242 -27.171 1.00 20.76 516 PRO X CA 1
ATOM 2366 C C . PRO A 1 343 ? 44.444 70.484 -28.286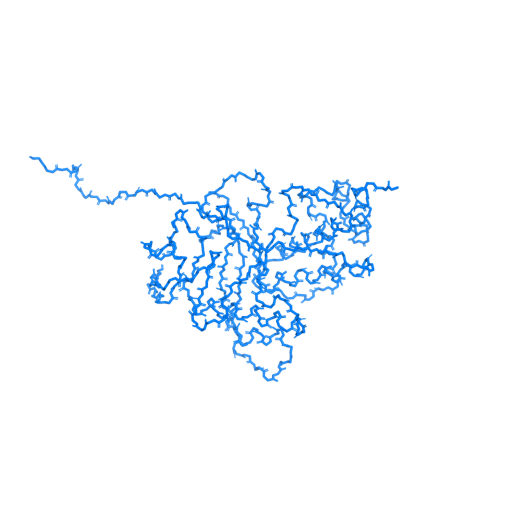 1.00 20.78 516 PRO X C 1
ATOM 2367 O O . PRO A 1 343 ? 45.674 70.455 -28.312 1.00 21.29 516 PRO X O 1
ATOM 2371 N N . VAL A 1 344 ? 43.700 69.878 -29.185 1.00 20.49 517 VAL X N 1
ATOM 2372 C CA . VAL A 1 344 ? 44.301 69.256 -30.353 1.00 21.52 517 VAL X CA 1
ATOM 2373 C C . VAL A 1 344 ? 43.700 69.870 -31.602 1.00 21.23 517 VAL X C 1
ATOM 2374 O O . VAL A 1 344 ? 42.495 69.870 -31.765 1.00 19.41 517 VAL X O 1
ATOM 2378 N N . ALA A 1 345 ? 44.541 70.391 -32.478 1.00 20.53 518 ALA X N 1
ATOM 2379 C CA . ALA A 1 345 ? 44.036 71.131 -33.627 1.00 21.26 518 ALA X CA 1
ATOM 2380 C C . ALA A 1 345 ? 43.325 70.180 -34.557 1.00 22.35 518 ALA X C 1
ATOM 2381 O O . ALA A 1 345 ? 43.831 69.090 -34.829 1.00 21.26 518 ALA X O 1
ATOM 2383 N N . HIS A 1 346 ? 42.152 70.574 -35.064 1.00 22.57 519 HIS X N 1
ATOM 2384 C CA . HIS A 1 346 ? 41.484 69.779 -36.082 1.00 25.17 519 HIS X CA 1
ATOM 2385 C C . HIS A 1 346 ? 42.168 70.132 -37.410 1.00 25.62 519 HIS X C 1
ATOM 2386 O O . HIS A 1 346 ? 42.765 71.219 -37.567 1.00 25.55 519 HIS X O 1
ATOM 2393 N N . SER A 1 347 ? 42.098 69.255 -38.389 1.00 25.82 520 SER X N 1
ATOM 2394 C CA . SER A 1 347 ? 42.805 69.563 -39.633 1.00 26.66 520 SER X CA 1
ATOM 2395 C C . SER A 1 347 ? 42.011 70.539 -40.461 1.00 25.51 520 SER X C 1
ATOM 2396 O O . SER A 1 347 ? 40.780 70.635 -40.343 1.00 25.22 520 SER X O 1
ATOM 2399 N N . ASP A 1 348 ? 42.725 71.274 -41.293 1.00 25.36 521 ASP X N 1
ATOM 2400 C CA . ASP A 1 348 ? 42.113 72.247 -42.164 1.00 28.06 521 ASP X CA 1
ATOM 2401 C C . ASP A 1 348 ? 42.837 72.086 -43.474 1.00 29.56 521 ASP X C 1
ATOM 2402 O O . ASP A 1 348 ? 44.052 72.148 -43.478 1.00 30.79 521 ASP X O 1
ATOM 2407 N N . ALA A 1 349 ? 42.111 71.886 -44.578 1.00 31.87 522 ALA X N 1
ATOM 2408 C CA . ALA A 1 349 ? 42.808 71.730 -45.856 1.00 32.86 522 ALA X CA 1
ATOM 2409 C C . ALA A 1 349 ? 43.533 73.006 -46.275 1.00 32.72 522 ALA X C 1
ATOM 2410 O O . ALA A 1 349 ? 44.518 72.936 -47.003 1.00 32.86 522 ALA X O 1
ATOM 2412 N N . ARG A 1 350 ? 43.105 74.154 -45.750 1.00 30.38 523 ARG X N 1
ATOM 2413 C CA . ARG A 1 350 ? 43.647 75.418 -46.164 1.00 29.72 523 ARG X CA 1
ATOM 2414 C C . ARG A 1 350 ? 45.099 75.574 -45.777 1.00 29.76 523 ARG X C 1
ATOM 2415 O O . ARG A 1 350 ? 45.532 75.116 -44.725 1.00 29.10 523 ARG X O 1
ATOM 2423 N N . GLN A 1 351 ? 45.832 76.250 -46.659 1.00 29.06 524 GLN X N 1
ATOM 2424 C CA . GLN A 1 351 ? 47.182 76.665 -46.402 1.00 28.98 524 GLN X CA 1
ATOM 2425 C C . GLN A 1 351 ? 47.224 77.767 -45.342 1.00 28.67 524 GLN X C 1
ATOM 2426 O O . GLN A 1 351 ? 48.200 77.868 -44.563 1.00 27.38 524 GLN X O 1
ATOM 2432 N N . ASN A 1 352 ? 46.217 78.641 -45.353 1.00 26.23 525 ASN X N 1
ATOM 2433 C CA . ASN A 1 352 ? 46.277 79.870 -44.533 1.00 25.37 525 ASN X CA 1
ATOM 2434 C C . ASN A 1 352 ? 45.074 79.897 -43.564 1.00 23.46 525 ASN X C 1
ATOM 2435 O O . ASN A 1 352 ? 43.972 79.524 -43.958 1.00 23.85 525 ASN X O 1
ATOM 2440 N N . PRO A 1 353 ? 45.280 80.352 -42.322 1.00 21.94 526 PRO X N 1
ATOM 2441 C CA . PRO A 1 353 ? 44.136 80.286 -41.389 1.00 21.23 526 PRO X CA 1
ATOM 2442 C C . PRO A 1 353 ? 42.972 81.180 -41.825 1.00 20.16 526 PRO X C 1
ATOM 2443 O O . PRO A 1 353 ? 41.833 80.841 -41.616 1.00 21.04 526 PRO X O 1
ATOM 2447 N N . PHE A 1 354 ? 43.264 82.331 -42.408 1.00 20.03 527 PHE X N 1
ATOM 2448 C CA . PHE A 1 354 ? 42.228 83.353 -42.608 1.00 20.89 527 PHE X CA 1
ATOM 2449 C C . PHE A 1 354 ? 42.181 83.945 -43.994 1.00 22.52 527 PHE X C 1
ATOM 2450 O O . PHE A 1 354 ? 43.228 84.191 -44.605 1.00 22.03 527 PHE X O 1
ATOM 2458 N N . ASP A 1 355 ? 40.978 84.263 -44.448 1.00 24.25 528 ASP X N 1
ATOM 2459 C CA . ASP A 1 355 ? 40.827 85.155 -45.617 1.00 25.64 528 ASP X CA 1
ATOM 2460 C C . ASP A 1 355 ? 41.028 86.618 -45.213 1.00 26.20 528 ASP X C 1
ATOM 2461 O O . ASP A 1 355 ? 40.581 87.041 -44.133 1.00 25.18 528 ASP X O 1
ATOM 2466 N N . PHE A 1 356 ? 41.714 87.411 -46.032 1.00 26.74 529 PHE X N 1
ATOM 2467 C CA . PHE A 1 356 ? 41.850 88.846 -45.713 1.00 28.15 529 PHE X CA 1
ATOM 2468 C C . PHE A 1 356 ? 41.179 89.780 -46.712 1.00 30.71 529 PHE X C 1
ATOM 2469 O O . PHE A 1 356 ? 40.825 90.906 -46.346 1.00 30.18 529 PHE X O 1
#

Sequence (314 aa):
IVSAWEKGMEAARALMDKYHVDNDLKANFKLLPDQVEALAAVCKTWLNEEHRGLQLTFTSNKTFVTMMGRFLQAYLQSFAEVTYKHHEPTGCALWLHRCAEIEGELKCLHGSIMINKEHVIEQISNTDARCCVHDAACPANQFSGKSCGMFFSEGAKAQVAFKQIKAFMQALYPNAQTGHGHLLMPLRCECNSKPGHAPFLGRQLPKLTPFALSSNAEDLDADLISDKSVLASVHHPALIVFQCCNPVYGPNCDFKISAPDLLNALVMVRSLWSENFTELPRMVVPEFKWSTKHQYRNVSLPVAHSDARQNPFDF

Radius of gyration: 22.13 Å; Cα contacts (8 Å, |Δi|>4): 553; chains: 1; bounding box: 51×66×75 Å

Foldseek 3Di:
DDALQVQLLVLLLVLLVVLVFDPVLNVPDRLDQVSQVSLLSSVVSCCVVPPVPDDADFADPVLLSSQLSLLLSLQSCLVSVHDDPPRQRNQKAWELWCLQVDPLWGADLQRDTWDFDWAAPPNDIQRGKTAHVQCVVPHAQADDQQGLNAIASHSNLVSLQLQLLLQLCCLVCVPDPDRSSIFIGGQDDPQPNDVPHDDDAFFRGWYKYKAFQPCLQVDDLVVDDRSNSVSCSRRGIWTKTAFSDDPCVDGDGGIHTRVSSVVSNVVSQVVVVVRDVDRGDGDRHHRDDDSSRGGGDDDDDDDDDDPDPDPDDD

Secondary structure (DSSP, 8-state):
---HHHHHHHHHHHHHHHTT--HHHHHH----TT--HHHHHHHHHHHHHH-TTPPPSS--HHHHHHHHHHHHHHHHHHHHT---TT--SS-EEEEE--SSSSTT--B-TTSSBPEEEEEEE--EEEEEEEE-GGGTTSPTT---TT----EES-HHHHHHHHHHHHHHHHHH-TT-SS-TTEEEEES--STTSSTTPPP-SB-SS--EEEEE-TTTTSS-GGG---HHHHHHHHS-EEEEEE-SS---------EEEHHHHHHHHHHHHHHHHTT-SSPPP--PPBP---GGGS-B------PPP-S-SSS---

B-factor: mean 25.6, std 10.51, range [7.89, 68.68]

Nearest PDB structures (foldseek):
  2wb0-assembly1_X  TM=1.003E+00  e=1.846E-61  Human adenovirus 5
  2waz-assembly1_X  TM=1.001E+00  e=4.858E-58  Human adenovirus 5
  1anv-assembly1_A  TM=9.707E-01  e=2.982E-52  Human adenovirus 5
  1adv-assembly1_A  TM=9.390E-01  e=3.320E-47  Human adenovirus 5
  1adv-assembly1_B  TM=9.376E-01  e=9.990E-47  Human adenovirus 5